Protein AF-A0A7C3JWQ7-F1 (afdb_monomer)

Solvent-accessible surface area (backbone atoms only — not comparable to full-atom values): 13490 Å² total; per-residue (Å²): 111,69,68,60,50,53,53,48,55,31,48,49,37,28,48,54,22,42,54,27,25,57,74,47,74,53,80,50,48,63,59,21,51,71,42,21,60,59,52,48,48,42,64,74,75,66,58,49,73,45,51,92,46,62,78,50,85,56,37,41,45,56,32,57,12,43,8,56,28,26,46,38,54,52,38,50,40,33,78,65,52,23,79,69,39,42,74,68,31,47,73,30,29,62,39,90,93,39,61,31,47,67,32,42,49,37,90,63,28,77,77,42,73,54,61,26,47,66,57,8,51,22,52,31,50,39,48,52,51,44,53,50,47,55,53,47,23,72,71,66,39,47,97,97,41,73,76,47,74,58,54,63,47,72,49,75,39,74,64,20,68,70,27,67,60,24,53,53,36,50,52,50,50,56,48,60,65,51,75,44,42,8,33,18,24,33,29,22,30,35,30,38,83,86,68,51,73,50,74,31,71,47,73,49,97,66,50,45,66,53,65,66,64,48,49,54,47,29,49,56,24,45,50,51,52,36,69,79,49,75,69,70,65,41,85,74,47,78,46,77,39,68,70,40,74,48,75,70,71,77,79,125

Mean predicted aligned error: 11.1 Å

Foldseek 3Di:
DVVVVLVVQLVLLLVLLVVLCVLVVHADSVVSNVCSNVLSCCLVPPWAADLVCLVPPQGAAEFAQVQSSLSSQLSSSAVRDNPLRHSVLSNCACHPPGLHNSGHDPPSGRNHRHTHDQAQVSLLVLLVVVVVLVVVQLVPADVVRSVRDYHYYYDHDPRNVPDVNNVVSVVVSVVVVPVFKFFQKKKWWKADPVRDIDIFMDGHPDGHPDPVVSVVRNVVSVVVVCVVPPDDMDTPDMDTDPIDTPCPDPPD

pLDDT: mean 90.05, std 12.53, range [27.23, 98.88]

Radius of gyration: 24.78 Å; Cα contacts (8 Å, |Δi|>4): 420; chains: 1; bounding box: 63×49×63 Å

Structure (mmCIF, N/CA/C/O backbone):
data_AF-A0A7C3JWQ7-F1
#
_entry.id   AF-A0A7C3JWQ7-F1
#
loop_
_atom_site.group_PDB
_atom_site.id
_atom_site.type_symbol
_atom_site.label_atom_id
_atom_site.label_alt_id
_atom_site.label_comp_id
_atom_site.label_asym_id
_atom_site.label_entity_id
_atom_site.label_seq_id
_atom_site.pdbx_PDB_ins_code
_atom_site.Cartn_x
_atom_site.Cartn_y
_atom_site.Cartn_z
_atom_site.occupancy
_atom_site.B_iso_or_equiv
_atom_site.auth_seq_id
_atom_site.auth_comp_id
_atom_site.auth_asym_id
_atom_site.auth_atom_id
_atom_site.pdbx_PDB_model_num
ATOM 1 N N . MET A 1 1 ? -23.787 17.462 -2.916 1.00 63.00 1 MET A N 1
ATOM 2 C CA . MET A 1 1 ? -24.172 16.134 -2.381 1.00 63.00 1 MET A CA 1
ATOM 3 C C . MET A 1 1 ? -23.035 15.113 -2.457 1.00 63.00 1 MET A C 1
ATOM 5 O O . MET A 1 1 ? -22.694 14.573 -1.416 1.00 63.00 1 MET A O 1
ATOM 9 N N . ARG A 1 2 ? -22.409 14.861 -3.624 1.00 79.50 2 ARG A N 1
ATOM 10 C CA . ARG A 1 2 ? -21.316 13.869 -3.742 1.00 79.50 2 ARG A CA 1
ATOM 11 C C . ARG A 1 2 ? -20.060 14.255 -2.947 1.00 79.50 2 ARG A C 1
ATOM 13 O O . ARG A 1 2 ? -19.641 13.485 -2.098 1.00 79.50 2 ARG A O 1
ATOM 20 N N . GLU A 1 3 ? -19.565 15.481 -3.112 1.00 85.88 3 GLU A N 1
ATOM 21 C CA . GLU A 1 3 ? -18.401 15.996 -2.362 1.00 85.88 3 GLU A CA 1
ATOM 22 C C . GLU A 1 3 ? -18.620 16.007 -0.839 1.00 85.88 3 GLU A C 1
ATOM 24 O O . GLU A 1 3 ? -17.721 15.685 -0.071 1.00 85.88 3 GLU A O 1
ATOM 29 N N . GLN A 1 4 ? -19.840 16.316 -0.386 1.00 92.69 4 GLN A N 1
ATOM 30 C CA . GLN A 1 4 ? -20.185 16.299 1.042 1.00 92.69 4 GLN A CA 1
ATOM 31 C C . GLN A 1 4 ? -20.114 14.886 1.634 1.00 92.69 4 GLN A C 1
ATOM 33 O O . GLN A 1 4 ? -19.647 14.723 2.759 1.00 92.69 4 GLN A O 1
ATOM 38 N N . LEU A 1 5 ? -20.548 13.868 0.884 1.00 96.00 5 LEU A N 1
ATOM 39 C CA . LEU A 1 5 ? -20.446 12.475 1.316 1.00 96.00 5 LEU A CA 1
ATOM 40 C C . LEU A 1 5 ? -18.989 11.994 1.320 1.00 96.00 5 LEU A C 1
ATOM 42 O O . LEU A 1 5 ? -18.571 11.357 2.279 1.00 96.00 5 LEU A O 1
ATOM 46 N N . GLU A 1 6 ? -18.205 12.327 0.292 1.00 96.44 6 GLU A N 1
ATOM 47 C CA . GLU A 1 6 ? -16.774 11.987 0.243 1.00 96.44 6 GLU A CA 1
ATOM 48 C C . GLU A 1 6 ? -16.023 12.604 1.429 1.00 96.44 6 GLU A C 1
ATOM 50 O O . GLU A 1 6 ? -15.287 11.913 2.135 1.00 96.44 6 GLU A O 1
ATOM 55 N N . GLN A 1 7 ? -16.284 13.881 1.722 1.00 98.00 7 GLN A N 1
ATOM 56 C CA . GLN A 1 7 ? -15.689 14.561 2.866 1.00 98.00 7 GLN A CA 1
ATOM 57 C C . GLN A 1 7 ? -16.127 13.948 4.201 1.00 98.00 7 GLN A C 1
ATOM 59 O O . GLN A 1 7 ? -15.311 13.853 5.121 1.00 98.00 7 GLN A O 1
ATOM 64 N N . LEU A 1 8 ? -17.386 13.509 4.311 1.00 98.25 8 LEU A N 1
ATOM 65 C CA . LEU A 1 8 ? -17.875 12.788 5.482 1.00 98.25 8 LEU A CA 1
ATOM 66 C C . LEU A 1 8 ? -17.135 11.459 5.655 1.00 98.25 8 LEU A C 1
ATOM 68 O O . LEU A 1 8 ? -16.631 11.212 6.743 1.00 98.25 8 LEU A O 1
ATOM 72 N N . CYS A 1 9 ? -16.984 10.654 4.598 1.00 98.38 9 CYS A N 1
ATOM 73 C CA . CYS A 1 9 ? -16.221 9.403 4.648 1.00 98.38 9 CYS A CA 1
ATOM 74 C C . CYS A 1 9 ? -14.764 9.635 5.074 1.00 98.38 9 CYS A C 1
ATOM 76 O O . CYS A 1 9 ? -14.262 8.943 5.959 1.00 98.38 9 CYS A O 1
ATOM 78 N N . ILE A 1 10 ? -14.098 10.637 4.492 1.00 98.69 10 ILE A N 1
ATOM 79 C CA . ILE A 1 10 ? -12.730 11.020 4.869 1.00 98.69 10 ILE A CA 1
ATOM 80 C C . ILE A 1 10 ? -12.676 11.403 6.350 1.00 98.69 10 ILE A C 1
ATOM 82 O O . ILE A 1 10 ? -11.804 10.939 7.081 1.00 98.69 10 ILE A O 1
ATOM 86 N N . ASN A 1 11 ? -13.622 12.215 6.821 1.00 98.69 11 ASN A N 1
ATOM 87 C CA . ASN A 1 11 ? -13.674 12.615 8.223 1.00 98.69 11 ASN A CA 1
ATOM 88 C C . ASN A 1 11 ? -14.026 11.448 9.154 1.00 98.69 11 ASN A C 1
ATOM 90 O O . ASN A 1 11 ? -13.523 11.418 10.271 1.00 98.69 11 ASN A O 1
ATOM 94 N N . SER A 1 12 ? -14.797 10.455 8.709 1.00 98.62 12 SER A N 1
ATOM 95 C CA . SER A 1 12 ? -15.028 9.225 9.473 1.00 98.62 12 SER A CA 1
ATOM 96 C C . SER A 1 12 ? -13.732 8.444 9.687 1.00 98.62 12 SER A C 1
ATOM 98 O O . SER A 1 12 ? -13.486 8.001 10.804 1.00 98.62 12 SER A O 1
ATOM 100 N N . ILE A 1 13 ? -12.866 8.335 8.672 1.00 98.75 13 ILE A N 1
ATOM 101 C CA . ILE A 1 13 ? -11.539 7.704 8.812 1.00 98.75 13 ILE A CA 1
ATOM 102 C C . ILE A 1 13 ? -10.694 8.461 9.849 1.00 98.75 13 ILE A C 1
ATOM 104 O O . ILE A 1 13 ? -10.079 7.850 10.727 1.00 98.75 13 ILE A O 1
ATOM 108 N N . ARG A 1 14 ? -10.695 9.800 9.776 1.00 98.81 14 ARG A N 1
ATOM 109 C CA . ARG A 1 14 ? -9.976 10.659 10.730 1.00 98.81 14 ARG A CA 1
ATOM 110 C C . ARG A 1 14 ? -10.476 10.450 12.155 1.00 98.81 14 ARG A C 1
ATOM 112 O O . ARG A 1 14 ? -9.672 10.173 13.038 1.00 98.81 14 ARG A O 1
ATOM 119 N N . MET A 1 15 ? -11.786 10.560 12.368 1.00 98.69 15 MET A N 1
ATOM 120 C CA . MET A 1 15 ? -12.366 10.528 13.710 1.00 98.69 15 MET A CA 1
ATOM 121 C C . MET A 1 15 ? -12.323 9.135 14.334 1.00 98.69 15 MET A C 1
ATOM 123 O O . MET A 1 15 ? -11.988 9.034 15.506 1.00 98.69 15 MET A O 1
ATOM 127 N N . LEU A 1 16 ? -12.512 8.057 13.561 1.00 98.56 16 LEU A N 1
ATOM 128 C CA . LEU A 1 16 ? -12.265 6.698 14.064 1.00 98.56 16 LEU A CA 1
ATOM 129 C C . LEU A 1 16 ? -10.825 6.539 14.560 1.00 98.56 16 LEU A C 1
ATOM 131 O O . LEU A 1 16 ? -10.598 5.959 15.620 1.00 98.56 16 LEU A O 1
ATOM 135 N N . SER A 1 17 ? -9.860 7.081 13.813 1.00 98.75 17 SER A N 1
ATOM 136 C CA . SER A 1 17 ? -8.448 7.016 14.188 1.00 98.75 17 SER A CA 1
ATOM 137 C C . SER A 1 17 ? -8.145 7.825 15.451 1.00 98.75 17 SER A C 1
ATOM 139 O O . SER A 1 17 ? -7.467 7.317 16.340 1.00 98.75 17 SER A O 1
ATOM 141 N N . VAL A 1 18 ? -8.657 9.056 15.546 1.00 98.81 18 VAL A N 1
ATOM 142 C CA . VAL A 1 18 ? -8.474 9.933 16.715 1.00 98.81 18 VAL A CA 1
ATOM 143 C C . VAL A 1 18 ? -9.109 9.319 17.961 1.00 98.81 18 VAL A C 1
ATOM 145 O O . VAL A 1 18 ? -8.427 9.164 18.972 1.00 98.81 18 VAL A O 1
ATOM 148 N N . ASP A 1 19 ? -10.372 8.902 17.879 1.00 98.81 19 ASP A N 1
ATOM 149 C CA . ASP A 1 19 ? -11.122 8.395 19.029 1.00 98.81 19 ASP A CA 1
ATOM 150 C C . ASP A 1 19 ? -10.542 7.076 19.558 1.00 98.81 19 ASP A C 1
ATOM 152 O O . ASP A 1 19 ? -10.488 6.861 20.769 1.00 98.81 19 ASP A O 1
ATOM 156 N N . ALA A 1 20 ? -10.075 6.186 18.673 1.00 98.81 20 ALA A N 1
ATOM 157 C CA . ALA A 1 20 ? -9.451 4.929 19.083 1.00 98.81 20 ALA A CA 1
ATOM 158 C C . ALA A 1 20 ? -8.090 5.149 19.757 1.00 98.81 20 ALA A C 1
ATOM 160 O O . ALA A 1 20 ? -7.819 4.542 20.794 1.00 98.81 20 ALA A O 1
ATOM 161 N N . VAL A 1 21 ? -7.253 6.033 19.195 1.00 98.75 21 VAL A N 1
ATOM 162 C CA . VAL A 1 21 ? -5.969 6.424 19.802 1.00 98.75 21 VAL A CA 1
ATOM 163 C C . VAL A 1 21 ? -6.198 7.041 21.176 1.00 98.75 21 VAL A C 1
ATOM 165 O O . VAL A 1 21 ? -5.509 6.676 22.130 1.00 98.75 21 VAL A O 1
ATOM 168 N N . GLU A 1 22 ? -7.176 7.939 21.289 1.00 98.75 22 GLU A N 1
ATOM 169 C CA . GLU A 1 22 ? -7.442 8.634 22.543 1.00 98.75 22 GLU A CA 1
ATOM 170 C C . GLU A 1 22 ? -8.028 7.690 23.601 1.00 98.75 22 GLU A C 1
ATOM 172 O O . GLU A 1 22 ? -7.573 7.639 24.744 1.00 98.75 22 GLU A O 1
ATOM 177 N N . LYS A 1 23 ? -8.960 6.813 23.213 1.00 98.69 23 LYS A N 1
ATOM 178 C CA . LYS A 1 23 ? -9.466 5.775 24.118 1.00 98.69 23 LYS A CA 1
ATOM 179 C C . LYS A 1 23 ? -8.350 4.857 24.629 1.00 98.69 23 LYS A C 1
ATOM 181 O O . LYS A 1 23 ? -8.351 4.494 25.806 1.00 98.69 23 LYS A O 1
ATOM 186 N N . ALA A 1 24 ? -7.410 4.483 23.763 1.00 98.56 24 ALA A N 1
ATOM 187 C CA . ALA A 1 24 ? -6.258 3.666 24.132 1.00 98.56 24 ALA A CA 1
ATOM 188 C C . ALA A 1 24 ? -5.200 4.438 24.941 1.00 98.56 24 ALA A C 1
ATOM 190 O O . ALA A 1 24 ? -4.296 3.811 25.497 1.00 98.56 24 ALA A O 1
ATOM 191 N N . LYS A 1 25 ? -5.277 5.780 24.982 1.00 98.44 25 LYS A N 1
ATOM 192 C CA . LYS A 1 25 ? -4.233 6.686 25.496 1.00 98.44 25 LYS A CA 1
ATOM 193 C C . LYS A 1 25 ? -2.857 6.387 24.890 1.00 98.44 25 LYS A C 1
ATOM 195 O O . LYS A 1 25 ? -1.824 6.494 25.551 1.00 98.44 25 LYS A O 1
ATOM 200 N N . SER A 1 26 ? -2.848 5.913 23.644 1.00 98.50 26 SER A N 1
ATOM 201 C CA . SER A 1 26 ? -1.662 5.392 22.969 1.00 98.50 26 SER A CA 1
ATOM 202 C C . SER A 1 26 ? -1.902 5.296 21.467 1.00 98.50 26 SER A C 1
ATOM 204 O O . SER A 1 26 ? -2.914 4.753 21.030 1.00 98.50 26 SER A O 1
ATOM 206 N N . GLY A 1 27 ? -0.944 5.755 20.662 1.00 97.94 27 GLY A N 1
ATOM 207 C CA . GLY A 1 27 ? -0.965 5.608 19.207 1.00 97.94 27 GLY A CA 1
ATOM 208 C C . GLY A 1 27 ? -0.590 6.884 18.463 1.00 97.94 27 GLY A C 1
ATOM 209 O O . GLY A 1 27 ? -0.126 7.851 19.061 1.00 97.94 27 GLY A O 1
ATOM 210 N N . HIS A 1 28 ? -0.773 6.865 17.142 1.00 98.25 28 HIS A N 1
ATOM 211 C CA . HIS A 1 28 ? -0.306 7.921 16.242 1.00 98.25 28 HIS A CA 1
ATOM 212 C C . HIS A 1 28 ? -1.481 8.465 15.418 1.00 98.25 28 HIS A C 1
ATOM 214 O O . HIS A 1 28 ? -1.849 7.851 14.417 1.00 98.25 28 HIS A O 1
ATOM 220 N N . PRO A 1 29 ? -2.091 9.598 15.806 1.00 97.38 29 PRO A N 1
ATOM 221 C CA . PRO A 1 29 ? -3.265 10.128 15.113 1.00 97.38 29 PRO A CA 1
ATOM 222 C C . PRO A 1 29 ? -2.898 10.968 13.878 1.00 97.38 29 PRO A C 1
ATOM 224 O O . PRO A 1 29 ? -3.668 11.024 12.922 1.00 97.38 29 PRO A O 1
ATOM 227 N N . GLY A 1 30 ? -1.708 11.582 13.859 1.00 98.06 30 GLY A N 1
ATOM 228 C CA . GLY A 1 30 ? -1.310 12.542 12.822 1.00 98.06 30 GLY A CA 1
ATOM 229 C C . GLY A 1 30 ? -1.264 11.950 11.411 1.00 98.06 30 GLY A C 1
ATOM 230 O O . GLY A 1 30 ? -1.902 12.478 10.500 1.00 98.06 30 GLY A O 1
ATOM 231 N N . ALA A 1 31 ? -0.562 10.825 11.232 1.00 96.94 31 ALA A N 1
ATOM 232 C CA . ALA A 1 31 ? -0.454 10.172 9.927 1.00 96.94 31 ALA A CA 1
ATOM 233 C C . ALA A 1 31 ? -1.823 9.695 9.389 1.00 96.94 31 ALA A C 1
ATOM 235 O O . ALA A 1 31 ? -2.156 10.065 8.262 1.00 96.94 31 ALA A O 1
ATOM 236 N N . PRO A 1 32 ? -2.681 8.993 10.164 1.00 98.44 32 PRO A N 1
ATOM 237 C CA . PRO A 1 32 ? -4.048 8.695 9.737 1.00 98.44 32 PRO A CA 1
ATOM 238 C C . PRO A 1 32 ? -4.864 9.931 9.343 1.00 98.44 32 PRO A C 1
ATOM 240 O O . PRO A 1 32 ? -5.566 9.904 8.333 1.00 98.44 32 PRO A O 1
ATOM 243 N N . MET A 1 33 ? -4.749 11.039 10.086 1.00 98.31 33 MET A N 1
ATOM 244 C CA . MET A 1 33 ? -5.483 12.268 9.774 1.00 98.31 33 MET A CA 1
ATOM 245 C C . MET A 1 33 ? -5.080 12.881 8.427 1.00 98.31 33 MET A C 1
ATOM 247 O O . MET A 1 33 ? -5.950 13.308 7.654 1.00 98.31 33 MET A O 1
ATOM 251 N N . GLY A 1 34 ? -3.771 12.926 8.158 1.00 97.56 34 GLY A N 1
ATOM 252 C CA . GLY A 1 34 ? -3.204 13.471 6.925 1.00 97.56 34 GLY A CA 1
ATOM 253 C C . GLY A 1 34 ? -3.432 12.573 5.710 1.00 97.56 34 GLY A C 1
ATOM 254 O O . GLY A 1 34 ? -3.746 13.070 4.632 1.00 97.56 34 GLY A O 1
ATOM 255 N N . LEU A 1 35 ? -3.343 11.253 5.890 1.00 97.81 35 LEU A N 1
ATOM 256 C CA . LEU A 1 35 ? -3.432 10.269 4.808 1.00 97.81 35 LEU A CA 1
ATOM 257 C C . LEU A 1 35 ? -4.862 9.808 4.498 1.00 97.81 35 LEU A C 1
ATOM 259 O O . LEU A 1 35 ? -5.073 9.181 3.461 1.00 97.81 35 LEU A O 1
ATOM 263 N N . ALA A 1 36 ? -5.854 10.135 5.335 1.00 98.50 36 ALA A N 1
ATOM 264 C CA . ALA A 1 36 ? -7.252 9.752 5.120 1.00 98.50 36 ALA A CA 1
ATOM 265 C C . ALA A 1 36 ? -7.791 10.066 3.703 1.00 98.50 36 ALA A C 1
ATOM 267 O O . ALA A 1 36 ? -8.436 9.187 3.133 1.00 98.50 36 ALA A O 1
ATOM 268 N N . PRO A 1 37 ? -7.520 11.237 3.080 1.00 97.94 37 PRO A N 1
ATOM 269 C CA . PRO A 1 37 ? -7.946 11.495 1.702 1.00 97.94 37 PRO A CA 1
ATOM 270 C C . PRO A 1 37 ? -7.308 10.538 0.687 1.00 97.94 37 PRO A C 1
ATOM 272 O O . PRO A 1 37 ? -8.005 10.002 -0.173 1.00 97.94 37 PRO A O 1
ATOM 275 N N . ALA A 1 38 ? -6.001 10.284 0.803 1.00 95.88 38 ALA A N 1
ATOM 276 C CA . ALA A 1 38 ? -5.280 9.391 -0.102 1.00 95.88 38 ALA A CA 1
ATOM 277 C C . ALA A 1 38 ? -5.760 7.940 0.044 1.00 95.88 38 ALA A C 1
ATOM 279 O O . ALA A 1 38 ? -6.044 7.281 -0.955 1.00 95.88 38 ALA A O 1
ATOM 280 N N . ALA A 1 39 ? -5.929 7.466 1.282 1.00 97.19 39 ALA A N 1
ATOM 281 C CA . ALA A 1 39 ? -6.467 6.138 1.561 1.00 97.19 39 ALA A CA 1
ATOM 282 C C . ALA A 1 39 ? -7.908 5.984 1.051 1.00 97.19 39 ALA A C 1
ATOM 284 O O . ALA A 1 39 ? -8.225 4.978 0.418 1.00 97.19 39 ALA A O 1
ATOM 285 N N . TYR A 1 40 ? -8.763 6.994 1.259 1.00 98.12 40 TYR A N 1
ATOM 286 C CA . TYR A 1 40 ? -10.130 7.006 0.737 1.00 98.12 40 TYR A CA 1
ATOM 287 C C . TYR A 1 40 ? -10.145 6.846 -0.785 1.00 98.12 40 TYR A C 1
ATOM 289 O O . TYR A 1 40 ? -10.842 5.977 -1.310 1.00 98.12 40 TYR A O 1
ATOM 297 N N . VAL A 1 41 ? -9.359 7.655 -1.499 1.00 97.38 41 VAL A N 1
ATOM 298 C CA . VAL A 1 41 ? -9.278 7.591 -2.961 1.00 97.38 41 VAL A CA 1
ATOM 299 C C . VAL A 1 41 ? -8.764 6.225 -3.412 1.00 97.38 41 VAL A C 1
ATOM 301 O O . VAL A 1 41 ? -9.404 5.588 -4.247 1.00 97.38 41 VAL A O 1
ATOM 304 N N . LEU A 1 42 ? -7.668 5.739 -2.821 1.00 95.56 42 LEU A N 1
ATOM 305 C CA . LEU A 1 42 ? -7.078 4.448 -3.166 1.00 95.56 42 LEU A CA 1
ATOM 306 C C . LEU A 1 42 ? -8.095 3.303 -3.030 1.00 95.56 42 LEU A C 1
ATOM 308 O O . LEU A 1 42 ? -8.367 2.610 -4.007 1.00 95.56 42 LEU A O 1
ATOM 312 N N . TRP A 1 43 ? -8.725 3.146 -1.865 1.00 97.75 43 TRP A N 1
ATOM 313 C CA . TRP A 1 43 ? -9.654 2.035 -1.606 1.00 97.75 43 TRP A CA 1
ATOM 314 C C . TRP A 1 43 ? -10.988 2.128 -2.329 1.00 97.75 43 TRP A C 1
ATOM 316 O O . TRP A 1 43 ? -11.643 1.110 -2.525 1.00 97.75 43 TRP A O 1
ATOM 326 N N . THR A 1 44 ? -11.461 3.331 -2.644 1.00 95.38 44 THR A N 1
ATOM 327 C CA . THR A 1 44 ? -12.813 3.491 -3.199 1.00 95.38 44 THR A CA 1
ATOM 328 C C . THR A 1 44 ? -12.825 3.711 -4.705 1.00 95.38 44 THR A C 1
ATOM 330 O O . THR A 1 44 ? -13.910 3.781 -5.289 1.00 95.38 44 THR A O 1
ATOM 333 N N . ARG A 1 45 ? -11.656 3.873 -5.339 1.00 93.38 45 ARG A N 1
ATOM 334 C CA . ARG A 1 45 ? -11.546 4.149 -6.780 1.00 93.38 45 ARG A CA 1
ATOM 335 C C . ARG A 1 45 ? -10.575 3.232 -7.518 1.00 93.38 45 ARG A C 1
ATOM 337 O O . ARG A 1 45 ? -10.793 3.019 -8.704 1.00 93.38 45 ARG A O 1
ATOM 344 N N . PHE A 1 46 ? -9.540 2.714 -6.855 1.00 93.69 46 PHE A N 1
ATOM 345 C CA . PHE A 1 46 ? -8.457 1.993 -7.534 1.00 93.69 46 PHE A CA 1
ATOM 346 C C . PHE A 1 46 ? -8.300 0.553 -7.059 1.00 93.69 46 PHE A C 1
ATOM 348 O O . PHE A 1 46 ? -8.191 -0.341 -7.888 1.00 93.69 46 PHE A O 1
ATOM 355 N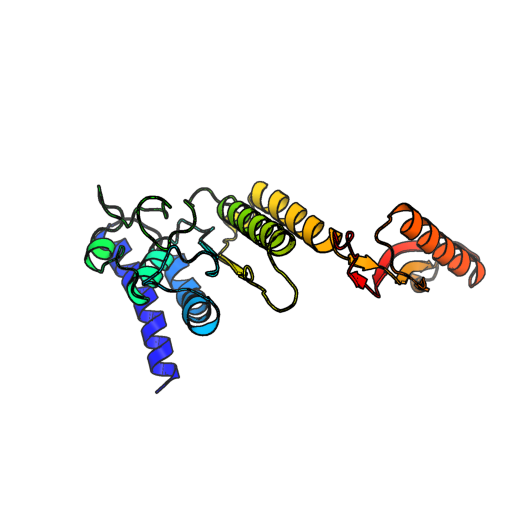 N . LEU A 1 47 ? -8.311 0.329 -5.744 1.00 94.12 47 LEU A N 1
ATOM 356 C CA . LEU A 1 47 ? -7.984 -0.970 -5.173 1.00 94.12 47 LEU A CA 1
ATOM 357 C C . LEU A 1 47 ? -9.007 -2.034 -5.603 1.00 94.12 47 LEU A C 1
ATOM 359 O O . LEU A 1 47 ? -10.208 -1.906 -5.348 1.00 94.12 47 LEU A O 1
ATOM 363 N N . LYS A 1 48 ? -8.517 -3.114 -6.208 1.00 96.81 48 LYS A N 1
ATOM 364 C CA . LYS A 1 48 ? -9.275 -4.308 -6.584 1.00 96.81 48 LYS A CA 1
ATOM 365 C C . LYS A 1 48 ? -9.262 -5.308 -5.427 1.00 96.81 48 LYS A C 1
AT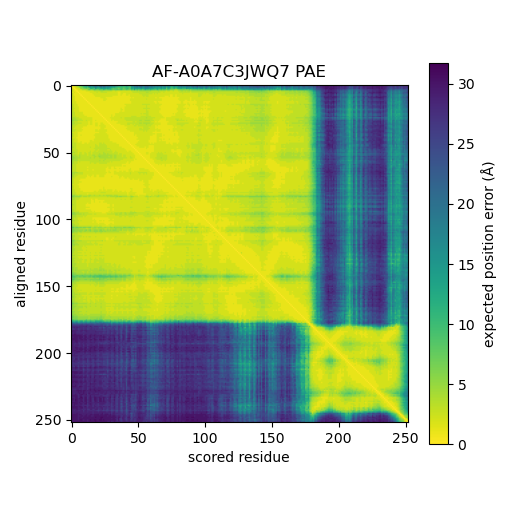OM 367 O O . LYS A 1 48 ? -8.336 -6.094 -5.278 1.00 96.81 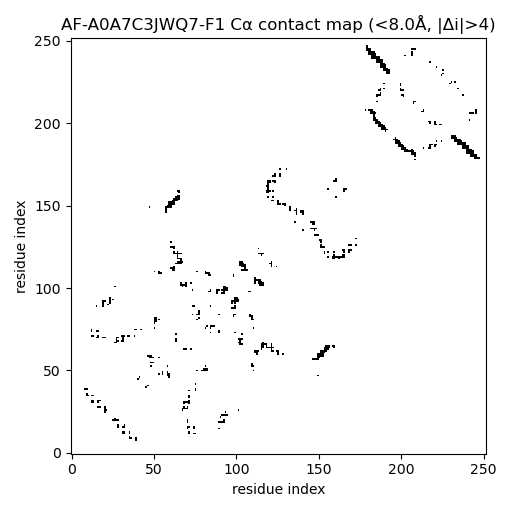48 LYS A O 1
ATOM 372 N N . TYR A 1 49 ? -10.292 -5.308 -4.589 1.00 98.06 49 TYR A N 1
ATOM 373 C CA . TYR A 1 49 ? -10.381 -6.199 -3.425 1.00 98.06 49 TYR A CA 1
ATOM 374 C C . TYR A 1 49 ? -11.819 -6.650 -3.179 1.00 98.06 49 TYR A C 1
ATOM 376 O O . TYR A 1 49 ? -12.776 -6.058 -3.674 1.00 98.06 49 TYR A O 1
ATOM 384 N N . ASN A 1 50 ? -11.965 -7.715 -2.392 1.00 98.06 50 ASN A N 1
ATOM 385 C CA . ASN A 1 50 ? -13.256 -8.178 -1.909 1.00 98.06 50 ASN A CA 1
ATOM 386 C C . ASN A 1 50 ? -13.166 -8.454 -0.398 1.00 98.06 50 ASN A C 1
ATOM 388 O O . ASN A 1 50 ? -12.590 -9.471 -0.009 1.00 98.06 50 ASN A O 1
ATOM 392 N N . PRO A 1 51 ? -13.760 -7.603 0.456 1.00 97.44 51 PRO A N 1
ATOM 393 C CA . PRO A 1 51 ? -13.784 -7.786 1.911 1.00 97.44 51 PRO A CA 1
ATOM 394 C C . PRO A 1 51 ? -14.407 -9.109 2.364 1.00 97.44 51 PRO A C 1
ATOM 396 O O . PRO A 1 51 ? -14.045 -9.629 3.414 1.00 97.44 51 PRO A O 1
ATOM 399 N N . LYS A 1 52 ? -15.323 -9.675 1.563 1.00 97.75 52 LYS A N 1
ATOM 400 C CA . LYS A 1 52 ? -15.963 -10.976 1.822 1.00 97.75 52 LYS A CA 1
ATOM 401 C C . LYS A 1 52 ? -15.158 -12.165 1.302 1.00 97.75 52 LYS A C 1
ATOM 403 O O . LYS A 1 52 ? -15.482 -13.305 1.612 1.00 97.75 52 LYS A O 1
ATOM 408 N N . SER A 1 53 ? -14.105 -11.911 0.528 1.00 97.56 53 SER A N 1
ATOM 409 C CA . SER A 1 53 ? -13.149 -12.920 0.072 1.00 97.56 53 SER A CA 1
ATOM 410 C C . SER A 1 53 ? -11.721 -12.375 0.189 1.00 97.56 53 SER A C 1
ATOM 412 O O . SER A 1 53 ? -11.027 -12.220 -0.821 1.00 97.56 53 SER A O 1
ATOM 414 N N . PRO A 1 54 ? -11.251 -12.077 1.412 1.00 96.00 54 PRO A N 1
ATOM 415 C CA . PRO A 1 54 ? -9.968 -11.413 1.626 1.00 96.00 54 PRO A CA 1
ATOM 416 C C . PRO A 1 54 ? -8.764 -12.293 1.258 1.00 96.00 54 PRO A C 1
ATOM 418 O O . PRO A 1 54 ? -7.656 -11.791 1.121 1.00 96.00 54 PRO A O 1
ATOM 421 N N . SER A 1 55 ? -8.969 -13.599 1.071 1.00 95.94 55 SER A N 1
ATOM 422 C CA . SER A 1 55 ? -7.974 -14.542 0.554 1.00 95.94 55 SER A CA 1
ATOM 423 C C . SER A 1 55 ? -7.982 -14.669 -0.974 1.00 95.94 55 SER A C 1
ATOM 425 O O . SER A 1 55 ? -7.211 -15.467 -1.505 1.00 95.94 55 SER A O 1
ATOM 427 N N . TRP A 1 56 ? -8.817 -13.902 -1.693 1.00 98.06 56 TRP A N 1
ATOM 428 C CA . TRP A 1 56 ? -8.870 -13.930 -3.158 1.00 98.06 56 TRP A CA 1
ATOM 429 C C . TRP A 1 56 ? -7.468 -13.747 -3.739 1.00 98.06 56 TRP A C 1
ATOM 431 O O . TRP A 1 56 ? -6.795 -12.752 -3.466 1.00 98.06 56 TRP A O 1
ATOM 441 N N . PHE A 1 57 ? -7.031 -14.736 -4.515 1.00 97.94 57 PHE A N 1
ATOM 442 C CA . PHE A 1 57 ? -5.663 -14.841 -5.003 1.00 97.94 57 PHE A CA 1
ATOM 443 C C . PHE A 1 57 ? -5.207 -13.611 -5.799 1.00 97.94 57 PHE A C 1
ATOM 445 O O . PHE A 1 57 ? -4.123 -13.089 -5.547 1.00 97.94 57 PHE A O 1
ATOM 452 N N . ASP A 1 58 ? -6.057 -13.112 -6.695 1.00 97.44 58 ASP A N 1
ATOM 453 C CA . ASP A 1 58 ? -5.731 -12.025 -7.621 1.00 97.44 58 ASP A CA 1
ATOM 454 C C . ASP A 1 58 ? -6.246 -10.650 -7.152 1.00 97.44 58 ASP A C 1
ATOM 456 O O . ASP A 1 58 ? -6.442 -9.750 -7.957 1.00 97.44 58 ASP A O 1
ATOM 460 N N . ARG A 1 59 ? -6.507 -10.460 -5.849 1.00 98.38 59 ARG A N 1
ATOM 461 C CA . ARG A 1 59 ? -6.785 -9.119 -5.295 1.00 98.38 59 ARG A CA 1
ATOM 462 C C . ARG A 1 59 ? -5.546 -8.219 -5.395 1.00 98.38 59 ARG A C 1
ATOM 464 O O . ARG A 1 59 ? -4.424 -8.709 -5.328 1.00 98.38 59 ARG A O 1
ATOM 471 N N . ASP A 1 60 ? -5.710 -6.910 -5.430 1.00 98.62 60 ASP A N 1
ATOM 472 C CA . ASP A 1 60 ? -4.581 -6.009 -5.213 1.00 98.62 60 ASP A CA 1
ATOM 473 C C . ASP A 1 60 ? -4.040 -6.168 -3.791 1.00 98.62 60 ASP A C 1
ATOM 475 O O . ASP A 1 60 ? -4.787 -6.393 -2.833 1.00 98.62 60 ASP A O 1
ATOM 479 N N . ARG A 1 61 ? -2.722 -6.052 -3.649 1.00 98.19 61 ARG A N 1
ATOM 480 C CA . ARG A 1 61 ? -2.051 -6.064 -2.350 1.00 98.19 61 ARG A CA 1
ATOM 481 C C . ARG A 1 61 ? -1.887 -4.633 -1.867 1.00 98.19 61 ARG A C 1
ATOM 483 O O . ARG A 1 61 ? -1.461 -3.765 -2.623 1.00 98.19 61 ARG A O 1
ATOM 490 N N . PHE A 1 62 ? -2.190 -4.391 -0.598 1.00 98.69 62 PHE A N 1
ATOM 491 C CA . PHE A 1 62 ? -1.928 -3.111 0.044 1.00 98.69 62 PHE A CA 1
ATOM 492 C C . PHE A 1 62 ? -0.989 -3.292 1.238 1.00 98.69 62 PHE A C 1
ATOM 494 O O . PHE A 1 62 ? -1.270 -4.081 2.141 1.00 98.69 62 PHE A O 1
ATOM 501 N N . VAL A 1 63 ? 0.091 -2.511 1.276 1.00 98.75 63 VAL A N 1
ATOM 502 C CA . VAL A 1 63 ? 1.051 -2.492 2.383 1.00 98.75 63 VAL A CA 1
ATOM 503 C C . VAL A 1 63 ? 1.110 -1.110 3.032 1.00 98.75 63 VAL A C 1
ATOM 505 O O . VAL A 1 63 ? 1.480 -0.114 2.412 1.00 98.75 63 VAL A O 1
ATOM 508 N N . LEU A 1 64 ? 0.801 -1.037 4.327 1.00 98.75 64 LEU A N 1
ATOM 509 C CA . LEU A 1 64 ? 1.061 0.159 5.127 1.00 98.75 64 LEU A CA 1
ATOM 510 C C . LEU A 1 64 ? 2.502 0.113 5.651 1.00 98.75 64 LEU A C 1
ATOM 512 O O . LEU A 1 64 ? 2.718 -0.349 6.765 1.00 98.75 64 LEU A O 1
ATOM 516 N N . SER A 1 65 ? 3.492 0.567 4.875 1.00 98.38 65 SER A N 1
ATOM 517 C CA . SER A 1 65 ? 4.896 0.550 5.333 1.00 98.38 65 SER A CA 1
ATOM 518 C C . SER A 1 65 ? 5.102 1.423 6.566 1.00 98.38 65 SER A C 1
ATOM 520 O O . SER A 1 65 ? 5.745 1.001 7.527 1.00 98.38 65 SER A O 1
ATOM 522 N N . ALA A 1 66 ? 4.424 2.574 6.590 1.00 97.69 66 ALA A N 1
ATOM 523 C CA . ALA A 1 66 ? 4.297 3.438 7.754 1.00 97.69 66 ALA A CA 1
ATOM 524 C C . ALA A 1 66 ? 3.389 2.802 8.830 1.00 97.69 66 ALA A C 1
ATOM 526 O O . ALA A 1 66 ? 2.341 3.346 9.183 1.00 97.69 66 ALA A O 1
ATOM 527 N N . GLY A 1 67 ? 3.770 1.631 9.353 1.00 98.19 67 GLY A N 1
ATOM 528 C CA . GLY A 1 67 ? 2.926 0.789 10.208 1.00 98.19 67 GLY A CA 1
ATOM 529 C C . GLY A 1 67 ? 2.452 1.478 11.490 1.00 98.19 67 GLY A C 1
ATOM 530 O O . GLY A 1 67 ? 1.443 1.094 12.077 1.00 98.19 67 GLY A O 1
ATOM 531 N N . HIS A 1 68 ? 3.134 2.538 11.929 1.00 98.31 68 HIS A N 1
ATOM 532 C CA . HIS A 1 68 ? 2.713 3.339 13.077 1.00 98.31 68 HIS A CA 1
ATOM 533 C C . HIS A 1 68 ? 1.342 4.010 12.853 1.00 98.31 68 HIS A C 1
ATOM 535 O O . HIS A 1 68 ? 0.622 4.254 13.823 1.00 98.31 68 HIS A O 1
ATOM 541 N N . ALA A 1 69 ? 0.948 4.241 11.593 1.00 98.25 69 ALA A N 1
ATOM 542 C CA . ALA A 1 69 ? -0.359 4.750 11.176 1.00 98.25 69 ALA A CA 1
ATOM 543 C C . ALA A 1 69 ? -1.454 3.661 11.159 1.00 98.25 69 ALA A C 1
ATOM 545 O O . ALA A 1 69 ? -2.410 3.753 10.394 1.00 98.25 69 ALA A O 1
ATOM 546 N N . SER A 1 70 ? -1.327 2.620 11.985 1.00 98.69 70 SER A N 1
ATOM 547 C CA . SER A 1 70 ? -2.179 1.419 12.005 1.00 98.69 70 SER A CA 1
ATOM 548 C C . SER A 1 70 ? -3.683 1.700 12.031 1.00 98.69 70 SER A C 1
ATOM 550 O O . SER A 1 70 ? -4.442 1.038 11.324 1.00 98.69 70 SER A O 1
ATOM 552 N N . MET A 1 71 ? -4.123 2.731 12.758 1.00 98.81 71 MET A N 1
ATOM 553 C CA . MET A 1 71 ? -5.536 3.121 12.789 1.00 98.81 71 MET A CA 1
ATOM 554 C C . MET A 1 71 ? -6.090 3.580 11.433 1.00 98.81 71 MET A C 1
ATOM 556 O O . MET A 1 71 ? -7.289 3.423 11.204 1.00 98.81 71 MET A O 1
ATOM 560 N N . LEU A 1 72 ? -5.252 4.062 10.507 1.00 98.88 72 LEU A N 1
ATOM 561 C CA . LEU A 1 72 ? -5.663 4.301 9.121 1.00 98.88 72 LEU A CA 1
ATOM 562 C C . LEU A 1 72 ? -6.122 2.989 8.479 1.00 98.88 72 LEU A C 1
ATOM 564 O O . LEU A 1 72 ? -7.237 2.911 7.974 1.00 98.88 72 LEU A O 1
ATOM 568 N N . LEU A 1 73 ? -5.286 1.947 8.553 1.00 98.75 73 LEU A N 1
ATOM 569 C CA . LEU A 1 73 ? -5.591 0.635 7.986 1.00 98.75 73 LEU A CA 1
ATOM 570 C C . LEU A 1 73 ? -6.818 0.016 8.660 1.00 98.75 73 LEU A C 1
ATOM 572 O O . LEU A 1 73 ? -7.735 -0.400 7.963 1.00 98.75 73 LEU A O 1
ATOM 576 N N . TYR A 1 74 ? -6.890 0.013 9.993 1.00 98.81 74 TYR A N 1
ATOM 577 C CA . TYR A 1 74 ? -8.042 -0.558 10.702 1.00 98.81 74 TYR A CA 1
ATOM 578 C C . TYR A 1 74 ? -9.346 0.177 10.387 1.00 98.81 74 TYR A C 1
ATOM 580 O O . TYR A 1 74 ? -10.375 -0.468 10.192 1.00 98.81 74 TYR A O 1
ATOM 588 N N . SER A 1 75 ? -9.305 1.508 10.259 1.00 98.81 75 SER A N 1
ATOM 589 C CA . SER A 1 75 ? -10.466 2.291 9.824 1.00 98.81 75 SER A CA 1
ATOM 590 C C . SER A 1 75 ? -10.912 1.885 8.421 1.00 98.81 75 SER A C 1
ATOM 592 O O . SER A 1 75 ? -12.106 1.695 8.199 1.00 98.81 75 SER A O 1
ATOM 594 N N . MET A 1 76 ? -9.974 1.700 7.485 1.00 98.69 76 MET A N 1
ATOM 595 C CA . MET A 1 76 ? -10.297 1.257 6.126 1.00 98.69 76 MET A CA 1
ATOM 596 C C . MET A 1 76 ? -10.870 -0.160 6.103 1.00 98.69 76 MET A C 1
ATOM 598 O O . MET A 1 76 ? -11.887 -0.385 5.451 1.00 98.69 76 MET A O 1
ATOM 602 N N . LEU A 1 77 ? -10.281 -1.103 6.840 1.00 98.62 77 LEU A N 1
ATOM 603 C CA . LEU A 1 77 ? -10.774 -2.482 6.915 1.00 98.62 77 LEU A CA 1
ATOM 604 C C . LEU A 1 77 ? -12.195 -2.544 7.499 1.00 98.62 77 LEU A C 1
ATOM 606 O O . LEU A 1 77 ? -13.066 -3.187 6.914 1.00 98.62 77 LEU A O 1
ATOM 610 N N . TYR A 1 78 ? -12.464 -1.807 8.579 1.00 98.69 78 TYR A N 1
ATOM 611 C CA . TYR A 1 78 ? -13.806 -1.709 9.158 1.00 98.69 78 TYR A CA 1
ATOM 612 C C . TYR A 1 78 ? -14.816 -1.088 8.189 1.00 98.69 78 TYR A C 1
ATOM 614 O O . TYR A 1 78 ? -15.852 -1.685 7.900 1.00 98.69 78 TYR A O 1
ATOM 622 N N . LEU A 1 79 ? -14.514 0.102 7.657 1.00 98.50 79 LEU A N 1
ATOM 623 C CA . LEU A 1 79 ? -15.448 0.855 6.812 1.00 98.50 79 LEU A CA 1
ATOM 624 C C . LEU A 1 79 ? -15.734 0.159 5.479 1.00 98.50 79 LEU A C 1
ATOM 626 O O . LEU A 1 79 ? -16.788 0.385 4.888 1.00 98.50 79 LEU A O 1
ATOM 630 N N . THR A 1 80 ? -14.813 -0.680 5.006 1.00 98.12 80 THR A N 1
ATOM 631 C CA . THR A 1 80 ? -14.996 -1.456 3.775 1.00 98.12 80 THR A CA 1
ATOM 632 C C . THR A 1 80 ? -15.602 -2.836 4.023 1.00 98.12 80 THR A C 1
ATOM 634 O O . THR A 1 80 ? -16.017 -3.487 3.073 1.00 98.12 80 THR A O 1
ATOM 637 N N . GLY A 1 81 ? -15.769 -3.254 5.282 1.00 97.81 81 GLY A N 1
ATOM 638 C CA . GLY A 1 81 ? -16.574 -4.423 5.641 1.00 97.81 81 GLY A CA 1
ATOM 639 C C . GLY A 1 81 ? -15.801 -5.736 5.764 1.00 97.81 81 GLY A C 1
ATOM 640 O O . GLY A 1 81 ? -16.386 -6.797 5.512 1.00 97.81 81 GLY A O 1
ATOM 641 N N . TYR A 1 82 ? -14.519 -5.673 6.142 1.00 98.31 82 TYR A N 1
ATOM 642 C CA . TYR A 1 82 ? -13.758 -6.844 6.584 1.00 98.31 82 TYR A CA 1
ATOM 643 C C . TYR A 1 82 ? -14.289 -7.320 7.940 1.00 98.31 82 TYR A C 1
ATOM 645 O O . TYR A 1 82 ? -14.316 -6.560 8.906 1.00 98.31 82 TYR A O 1
ATOM 653 N N . ASP A 1 83 ? -14.687 -8.590 8.018 1.00 95.38 83 ASP A N 1
ATOM 654 C CA . ASP A 1 83 ? -15.413 -9.124 9.181 1.00 95.38 83 ASP A CA 1
ATOM 655 C C . ASP A 1 83 ? -14.554 -9.196 10.456 1.00 95.38 83 ASP A C 1
ATOM 657 O O . ASP A 1 83 ? -15.070 -9.097 11.570 1.00 95.38 83 ASP A O 1
ATOM 661 N N . ASP A 1 84 ? -13.232 -9.312 10.305 1.00 94.56 84 ASP A N 1
ATOM 662 C CA . ASP A 1 84 ? -12.306 -9.443 11.432 1.00 94.56 84 ASP A CA 1
ATOM 663 C C . ASP A 1 84 ? -12.092 -8.138 12.215 1.00 94.56 84 ASP A C 1
ATOM 665 O O . ASP A 1 84 ? -11.663 -8.192 13.371 1.00 94.56 84 ASP A O 1
ATOM 669 N N . ILE A 1 85 ? -12.392 -6.983 11.608 1.00 97.69 85 ILE A N 1
ATOM 670 C CA . ILE A 1 85 ? -12.205 -5.654 12.201 1.00 97.69 85 ILE A CA 1
ATOM 671 C C . ILE A 1 85 ? -13.574 -5.006 12.415 1.00 97.69 85 ILE A C 1
ATOM 673 O O . ILE A 1 85 ? -14.053 -4.213 11.608 1.00 97.69 85 ILE A O 1
ATOM 677 N N . SER A 1 86 ? -14.212 -5.340 13.535 1.00 97.94 86 SER A N 1
ATOM 678 C CA . SER A 1 86 ? -15.456 -4.699 13.965 1.00 97.94 86 SER A CA 1
ATOM 679 C C . SER A 1 86 ? -15.202 -3.366 14.681 1.00 97.94 86 SER A C 1
ATOM 681 O O . SER A 1 86 ? -14.086 -3.061 15.113 1.00 97.94 86 SER A O 1
ATOM 683 N N . LEU A 1 87 ? -16.266 -2.587 14.903 1.00 98.56 87 LEU A N 1
ATOM 684 C CA . LEU A 1 87 ? -16.189 -1.379 15.730 1.00 98.56 87 LEU A CA 1
ATOM 685 C C . LEU A 1 87 ? -15.701 -1.685 17.157 1.00 98.56 87 LEU A C 1
ATOM 687 O O . LEU A 1 87 ? -15.005 -0.870 17.761 1.00 98.56 87 LEU A O 1
ATOM 691 N N . ASP A 1 88 ? -16.037 -2.855 17.700 1.00 98.44 88 ASP A N 1
ATOM 692 C CA . ASP A 1 88 ? -15.571 -3.255 19.028 1.00 98.44 88 ASP A CA 1
ATOM 693 C C . ASP A 1 88 ? -14.079 -3.593 19.033 1.00 98.44 88 ASP A C 1
ATOM 695 O O . ASP A 1 88 ? -13.397 -3.251 19.995 1.00 98.44 88 ASP A O 1
ATOM 699 N N . GLN A 1 89 ? -13.540 -4.145 17.940 1.00 98.38 89 GLN A N 1
ATOM 700 C CA . GLN A 1 89 ? -12.091 -4.284 17.776 1.00 98.38 89 GLN A CA 1
ATOM 701 C C . GLN A 1 89 ? -11.404 -2.917 17.681 1.00 98.38 89 GLN A C 1
ATOM 703 O O . GLN A 1 89 ? -10.405 -2.695 18.356 1.00 98.38 89 GLN A O 1
ATOM 708 N N . ILE A 1 90 ? -11.958 -1.948 16.943 1.00 98.62 90 ILE A N 1
ATOM 709 C CA . ILE A 1 90 ? -11.427 -0.569 16.927 1.00 98.62 90 ILE A CA 1
ATOM 710 C C . ILE A 1 90 ? -11.427 0.043 18.336 1.00 98.62 90 ILE A C 1
ATOM 712 O O . ILE A 1 90 ? -10.438 0.621 18.776 1.00 98.62 90 ILE A O 1
ATOM 716 N N . LYS A 1 91 ? -12.511 -0.142 19.094 1.00 98.62 91 LYS A N 1
ATOM 717 C CA . LYS A 1 91 ? -12.609 0.288 20.497 1.00 98.62 91 LYS A CA 1
ATOM 718 C C . LYS A 1 91 ? -11.615 -0.422 21.428 1.00 98.62 91 LYS A C 1
ATOM 720 O O . LYS A 1 91 ? -11.447 0.050 22.553 1.00 98.62 91 LYS A O 1
ATOM 725 N N . GLN A 1 92 ? -11.037 -1.546 21.014 1.00 98.62 92 GLN A N 1
ATOM 726 C CA . GLN A 1 92 ? -10.009 -2.307 21.728 1.00 98.62 92 GLN A CA 1
ATOM 727 C C . GLN A 1 92 ? -8.608 -2.077 21.139 1.00 98.62 92 GLN A C 1
ATOM 729 O O . GLN A 1 92 ? -7.699 -2.855 21.414 1.00 98.62 92 GLN A O 1
ATOM 734 N N . PHE A 1 93 ? -8.406 -1.006 20.364 1.00 98.88 93 PHE A N 1
ATOM 735 C CA . PHE A 1 93 ? -7.095 -0.653 19.825 1.00 98.88 93 PHE A CA 1
ATOM 736 C C . PHE A 1 93 ? -6.007 -0.674 20.909 1.00 98.88 93 PHE A C 1
ATOM 738 O O . PHE A 1 93 ? -6.169 -0.098 21.990 1.00 98.88 93 PHE A O 1
ATOM 745 N N . ARG A 1 94 ? -4.899 -1.367 20.613 1.00 98.56 94 ARG A N 1
ATOM 746 C CA . ARG A 1 94 ? -3.741 -1.576 21.507 1.00 98.56 94 ARG A CA 1
ATOM 747 C C . ARG A 1 94 ? -4.041 -2.306 22.819 1.00 98.56 94 ARG A C 1
ATOM 749 O O . ARG A 1 94 ? -3.199 -2.299 23.713 1.00 98.56 94 ARG A O 1
ATOM 756 N N . GLN A 1 95 ? -5.198 -2.951 22.944 1.00 98.62 95 GLN A N 1
ATOM 757 C CA . GLN A 1 95 ? -5.526 -3.747 24.123 1.00 98.62 95 GLN A CA 1
ATOM 758 C C . GLN A 1 95 ? -5.111 -5.208 23.934 1.00 98.62 95 GLN A C 1
ATOM 760 O O . GLN A 1 95 ? -5.028 -5.718 22.811 1.00 98.62 95 GLN A O 1
ATOM 765 N N . TRP A 1 96 ? -4.851 -5.883 25.052 1.00 98.12 96 TRP A N 1
ATOM 766 C CA . TRP A 1 96 ? -4.473 -7.293 25.080 1.00 98.12 96 TRP A CA 1
ATOM 767 C C . TRP A 1 96 ? -5.518 -8.173 24.380 1.00 98.12 96 TRP A C 1
ATOM 769 O O . TRP A 1 96 ? -6.710 -8.079 24.670 1.00 98.12 96 TRP A O 1
ATOM 779 N N . GLY A 1 97 ? -5.066 -9.035 23.464 1.00 96.38 97 GLY A N 1
ATOM 780 C CA . GLY A 1 97 ? -5.929 -9.958 22.718 1.00 96.38 97 GLY A CA 1
ATOM 781 C C . GLY A 1 97 ? -6.814 -9.308 21.647 1.00 96.38 97 GLY A C 1
ATOM 782 O O . GLY A 1 97 ? -7.637 -9.998 21.046 1.00 96.38 97 GLY A O 1
ATOM 783 N N . SER A 1 98 ? -6.670 -8.003 21.397 1.00 97.69 98 SER A N 1
ATOM 784 C CA . SER A 1 98 ? -7.363 -7.333 20.294 1.00 97.69 98 SER A CA 1
ATOM 785 C C . SER A 1 98 ? -6.781 -7.727 18.933 1.00 97.69 98 SER A C 1
ATOM 787 O O . SER A 1 98 ? -5.613 -8.092 18.810 1.00 97.69 98 SER A O 1
ATOM 789 N N . ARG A 1 99 ? -7.594 -7.591 17.884 1.00 98.00 99 ARG A N 1
ATOM 790 C CA . ARG A 1 99 ? -7.176 -7.707 16.475 1.00 98.00 99 ARG A CA 1
ATOM 791 C C . ARG A 1 99 ? -6.682 -6.384 15.888 1.00 98.00 99 ARG A C 1
ATOM 793 O O . ARG A 1 99 ? -6.474 -6.266 14.686 1.00 98.00 99 ARG A O 1
ATOM 800 N N . THR A 1 100 ? -6.517 -5.379 16.740 1.00 98.56 100 THR A N 1
ATOM 801 C CA . THR A 1 100 ? -6.089 -4.019 16.404 1.00 98.56 100 THR A CA 1
ATOM 802 C C . THR A 1 100 ? -4.860 -3.636 17.244 1.00 98.56 100 THR A C 1
ATOM 804 O O . THR A 1 100 ? -4.890 -2.660 18.003 1.00 98.56 100 THR A O 1
ATOM 807 N N . PRO A 1 101 ? -3.748 -4.393 17.142 1.00 98.62 101 PRO A N 1
ATOM 808 C CA . PRO A 1 101 ? -2.502 -4.071 17.839 1.00 98.62 101 PRO A CA 1
ATOM 809 C C . PRO A 1 101 ? -1.918 -2.724 17.394 1.00 98.62 101 PRO A C 1
ATOM 811 O O . PRO A 1 101 ? -2.342 -2.108 16.413 1.00 98.62 101 PRO A O 1
ATOM 814 N N . GLY A 1 102 ? -0.900 -2.250 18.115 1.00 98.50 102 GLY A N 1
ATOM 815 C CA . GLY A 1 102 ? -0.320 -0.924 17.889 1.00 98.50 102 GLY A CA 1
ATOM 816 C C . GLY A 1 102 ? 0.308 -0.708 16.512 1.00 98.50 102 GLY A C 1
ATOM 817 O O . GLY A 1 102 ? 0.314 0.438 16.049 1.00 98.50 102 GLY A O 1
ATOM 818 N N . HIS A 1 103 ? 0.764 -1.781 15.871 1.00 98.75 103 HIS A N 1
ATOM 819 C CA . HIS A 1 103 ? 1.211 -1.850 14.481 1.00 98.75 103 HIS A CA 1
ATOM 820 C C . HIS A 1 103 ? 0.522 -3.043 13.800 1.00 98.75 103 HIS A C 1
ATOM 822 O O . HIS A 1 103 ? 0.225 -3.995 14.511 1.00 98.75 103 HIS A O 1
ATOM 828 N N . PRO A 1 104 ? 0.250 -3.031 12.482 1.00 98.44 104 PRO A N 1
ATOM 829 C CA . PRO A 1 104 ? -0.468 -4.116 11.818 1.00 98.44 104 PRO A CA 1
ATOM 830 C C . PRO A 1 104 ? 0.287 -5.440 11.912 1.00 98.44 104 PRO A C 1
ATOM 832 O O . PRO A 1 104 ? 1.490 -5.475 11.660 1.00 98.44 104 PRO A O 1
ATOM 835 N N . GLU A 1 105 ? -0.436 -6.522 12.191 1.00 98.56 105 GLU A N 1
ATOM 836 C CA . GLU A 1 105 ? 0.102 -7.883 12.271 1.00 98.56 105 GLU A CA 1
ATOM 837 C C . GLU A 1 105 ? -0.667 -8.809 11.322 1.00 98.56 105 GLU A C 1
ATOM 839 O O . GLU A 1 105 ? -1.893 -8.908 11.400 1.00 98.56 105 GLU A O 1
ATOM 844 N N . ARG A 1 106 ? 0.047 -9.491 10.415 1.00 97.06 106 ARG A N 1
ATOM 845 C CA . ARG A 1 106 ? -0.549 -10.306 9.337 1.00 97.06 106 ARG A CA 1
ATOM 846 C C . ARG A 1 106 ? -1.503 -11.389 9.848 1.00 97.06 106 ARG A C 1
ATOM 848 O O . ARG A 1 106 ? -2.518 -11.671 9.215 1.00 97.06 106 ARG A O 1
ATOM 855 N N . GLU A 1 107 ? -1.153 -12.022 10.959 1.00 94.06 107 GLU A N 1
ATOM 856 C CA . GLU A 1 107 ? -1.834 -13.225 11.445 1.00 94.06 107 GLU A CA 1
ATOM 857 C C . GLU A 1 107 ? -3.129 -12.924 12.212 1.00 94.06 107 GLU A C 1
ATOM 859 O O . GLU A 1 107 ? -3.948 -13.821 12.401 1.00 94.06 107 GLU A O 1
ATOM 864 N N . LEU A 1 108 ? -3.347 -11.673 12.637 1.00 95.38 108 LEU A N 1
ATOM 865 C CA . LEU A 1 108 ? -4.452 -11.335 13.539 1.00 95.38 108 LEU A CA 1
ATOM 866 C C . LEU A 1 108 ? -5.769 -10.999 12.834 1.00 95.38 108 LEU A C 1
ATOM 868 O O . LEU A 1 108 ? -6.835 -11.166 13.432 1.00 95.38 108 LEU A O 1
ATOM 872 N N . ALA A 1 109 ? -5.717 -10.507 11.594 1.00 94.69 109 ALA A N 1
ATOM 873 C CA . ALA A 1 109 ? -6.912 -10.126 10.849 1.00 94.69 109 ALA A CA 1
ATOM 874 C C . ALA A 1 109 ? -6.715 -10.194 9.331 1.00 94.69 109 ALA A C 1
ATOM 876 O O . ALA A 1 109 ? -5.662 -9.852 8.784 1.00 94.69 109 ALA A O 1
ATOM 877 N N . ALA A 1 110 ? -7.777 -10.577 8.630 1.00 94.19 110 ALA A N 1
ATOM 878 C CA . ALA A 1 110 ? -7.851 -10.491 7.187 1.00 94.19 110 ALA A CA 1
ATOM 879 C C . ALA A 1 110 ? -7.747 -9.037 6.690 1.00 94.19 110 ALA A C 1
ATOM 881 O O . ALA A 1 110 ? -8.240 -8.103 7.320 1.00 94.19 110 ALA A O 1
ATOM 882 N N . GLY A 1 111 ? -7.111 -8.850 5.529 1.00 95.25 111 GLY A N 1
ATOM 883 C CA . GLY A 1 111 ? -6.869 -7.530 4.933 1.00 95.25 111 GLY A CA 1
ATOM 884 C C . GLY A 1 111 ? -5.590 -6.832 5.403 1.00 95.25 111 GLY A C 1
ATOM 885 O O . GLY A 1 111 ? -5.192 -5.837 4.803 1.00 95.25 111 GLY A O 1
ATOM 886 N N . ILE A 1 112 ? -4.903 -7.368 6.415 1.00 98.31 112 ILE A N 1
ATOM 887 C CA . ILE A 1 112 ? -3.518 -7.001 6.722 1.00 98.31 112 ILE A CA 1
ATOM 888 C C . ILE A 1 112 ? -2.619 -7.915 5.888 1.00 98.31 112 ILE A C 1
ATOM 890 O O . ILE A 1 112 ? -2.607 -9.117 6.123 1.00 98.31 112 ILE A O 1
ATOM 894 N N . GLU A 1 113 ? -1.900 -7.382 4.897 1.00 98.00 113 GLU A N 1
ATOM 895 C CA . GLU A 1 113 ? -1.089 -8.201 3.971 1.00 98.00 113 GLU A CA 1
ATOM 896 C C . GLU A 1 113 ? 0.277 -8.602 4.534 1.00 98.00 113 GLU A C 1
ATOM 898 O O . GLU A 1 113 ? 0.813 -9.654 4.190 1.00 98.00 113 GLU A O 1
ATOM 903 N N . THR A 1 114 ? 0.839 -7.790 5.425 1.00 98.50 114 THR A N 1
ATOM 904 C CA . THR A 1 114 ? 2.112 -8.070 6.091 1.00 98.50 114 THR A CA 1
ATOM 905 C C . THR A 1 114 ? 2.186 -7.339 7.423 1.00 98.50 114 THR A C 1
ATOM 907 O O . THR A 1 114 ? 1.608 -6.261 7.585 1.00 98.50 114 THR A O 1
ATOM 910 N N . THR A 1 115 ? 2.929 -7.913 8.368 1.00 98.75 115 THR A N 1
ATOM 911 C CA . THR A 1 115 ? 3.306 -7.218 9.598 1.00 98.75 115 THR A CA 1
ATOM 912 C C . THR A 1 115 ? 4.250 -6.068 9.250 1.00 98.75 115 THR A C 1
ATOM 914 O O . THR A 1 115 ? 5.182 -6.246 8.464 1.00 98.75 115 THR A O 1
ATOM 917 N N . THR A 1 116 ? 3.984 -4.881 9.790 1.00 98.69 116 THR A N 1
ATOM 918 C CA . THR A 1 116 ? 4.787 -3.661 9.574 1.00 98.69 116 THR A CA 1
ATOM 919 C C . THR A 1 116 ? 4.989 -2.931 10.897 1.00 98.69 116 THR A C 1
ATOM 921 O O . THR A 1 116 ? 4.362 -3.268 11.894 1.00 98.69 116 THR A O 1
ATOM 924 N N . GLY A 1 117 ? 5.890 -1.952 10.934 1.00 97.06 117 GLY A N 1
ATOM 925 C CA . GLY A 1 117 ? 6.265 -1.234 12.155 1.00 97.06 117 GLY A CA 1
ATOM 926 C C . GLY A 1 117 ? 7.726 -0.799 12.093 1.00 97.06 117 GLY A C 1
ATOM 927 O O . GLY A 1 117 ? 7.980 0.403 12.103 1.00 97.06 117 GLY A O 1
ATOM 928 N N . PRO A 1 118 ? 8.672 -1.744 11.928 1.00 98.38 118 PRO A N 1
ATOM 929 C CA . PRO A 1 118 ? 10.033 -1.430 11.509 1.00 98.38 118 PRO A CA 1
ATOM 930 C C . PRO A 1 118 ? 10.005 -0.763 10.129 1.00 98.38 118 PRO A C 1
ATOM 932 O O . PRO A 1 118 ? 9.505 -1.346 9.163 1.00 98.38 118 PRO A O 1
ATOM 935 N N . LEU A 1 119 ? 10.492 0.473 10.063 1.00 97.50 119 LEU A N 1
ATOM 936 C CA . LEU A 1 119 ? 10.433 1.303 8.863 1.00 97.50 119 LEU A CA 1
ATOM 937 C C . LEU A 1 119 ? 11.259 0.691 7.717 1.00 97.50 119 LEU A C 1
ATOM 939 O O . LEU A 1 119 ? 12.183 -0.094 7.928 1.00 97.50 119 LEU A O 1
ATOM 943 N N . GLY A 1 120 ? 10.866 0.996 6.482 1.00 96.00 120 GLY A N 1
ATOM 944 C CA . GLY A 1 120 ? 11.499 0.551 5.237 1.00 96.00 120 GLY A CA 1
ATOM 945 C C . GLY A 1 120 ? 11.138 -0.878 4.821 1.00 96.00 120 GLY A C 1
ATOM 946 O O . GLY A 1 120 ? 10.979 -1.162 3.633 1.00 96.00 120 GLY A O 1
ATOM 947 N N . GLN A 1 121 ? 10.930 -1.785 5.780 1.00 98.06 121 GLN A N 1
ATOM 948 C CA . GLN A 1 121 ? 10.651 -3.194 5.482 1.00 98.06 121 GLN A CA 1
ATOM 949 C C . GLN A 1 121 ? 9.285 -3.413 4.826 1.00 98.06 121 GLN A C 1
ATOM 951 O O . GLN A 1 121 ? 9.149 -4.292 3.981 1.00 98.06 121 GLN A O 1
ATOM 956 N N . GLY A 1 122 ? 8.268 -2.612 5.160 1.00 97.88 122 GLY A N 1
ATOM 957 C CA . GLY A 1 122 ? 6.966 -2.712 4.496 1.00 97.88 122 GLY A CA 1
ATOM 958 C C . GLY A 1 122 ? 7.055 -2.411 2.996 1.00 97.88 122 GLY A C 1
ATOM 959 O O . GLY A 1 122 ? 6.488 -3.141 2.186 1.00 97.88 122 GLY A O 1
ATOM 960 N N . PHE A 1 123 ? 7.830 -1.399 2.608 1.00 97.25 123 PHE A N 1
ATOM 961 C CA . PHE A 1 123 ? 8.122 -1.108 1.208 1.00 97.25 123 PHE A CA 1
ATOM 962 C C . PHE A 1 123 ? 8.847 -2.281 0.532 1.00 97.25 123 PHE A C 1
ATOM 964 O O . PHE A 1 123 ? 8.421 -2.725 -0.534 1.00 97.25 123 PHE A O 1
ATOM 971 N N . ALA A 1 124 ? 9.874 -2.843 1.179 1.00 94.75 124 ALA A N 1
ATOM 972 C CA . ALA A 1 124 ? 10.590 -4.011 0.664 1.00 94.75 124 ALA A CA 1
ATOM 973 C C . ALA A 1 124 ? 9.678 -5.245 0.498 1.00 94.75 124 ALA A C 1
ATOM 975 O O . ALA A 1 124 ? 9.745 -5.933 -0.521 1.00 94.75 124 ALA A O 1
ATOM 976 N N . ASN A 1 125 ? 8.759 -5.482 1.439 1.00 97.19 125 ASN A N 1
ATOM 977 C CA . ASN A 1 125 ? 7.739 -6.527 1.326 1.00 97.19 125 ASN A CA 1
ATOM 978 C C . ASN A 1 125 ? 6.823 -6.284 0.119 1.00 97.19 125 ASN A C 1
ATOM 980 O O . ASN A 1 125 ? 6.530 -7.219 -0.623 1.00 97.19 125 ASN A O 1
ATOM 984 N N . GLY A 1 126 ? 6.410 -5.033 -0.111 1.00 95.88 126 GLY A N 1
ATOM 985 C CA . GLY A 1 126 ? 5.642 -4.645 -1.295 1.00 95.88 126 GLY A CA 1
ATOM 986 C C . GLY A 1 126 ? 6.386 -4.934 -2.604 1.00 95.88 126 GLY A C 1
ATOM 987 O O . GLY A 1 126 ? 5.803 -5.492 -3.530 1.00 95.88 126 GLY A O 1
ATOM 988 N N . VAL A 1 127 ? 7.692 -4.649 -2.664 1.00 92.00 127 VAL A N 1
ATOM 989 C CA . VAL A 1 127 ? 8.538 -5.032 -3.809 1.00 92.00 127 VAL A CA 1
ATOM 990 C C . VAL A 1 127 ? 8.538 -6.551 -4.005 1.00 92.00 127 VAL A C 1
ATOM 992 O O . VAL A 1 127 ? 8.328 -7.020 -5.121 1.00 92.00 127 VAL A O 1
ATOM 995 N N . GLY A 1 128 ? 8.694 -7.334 -2.935 1.00 87.12 128 GLY A N 1
ATOM 996 C CA . GLY A 1 128 ? 8.618 -8.797 -3.000 1.00 87.12 128 GLY A CA 1
ATOM 997 C C . GLY A 1 128 ? 7.269 -9.318 -3.513 1.00 87.12 128 GLY A C 1
ATOM 998 O O . GLY A 1 128 ? 7.238 -10.232 -4.338 1.00 87.12 128 GLY A O 1
ATOM 999 N N . MET A 1 129 ? 6.155 -8.715 -3.085 1.00 92.31 129 MET A N 1
ATOM 1000 C CA . MET A 1 129 ? 4.812 -9.048 -3.581 1.00 92.31 129 MET A CA 1
ATOM 1001 C C . MET A 1 129 ? 4.671 -8.760 -5.081 1.00 92.31 129 MET A C 1
ATOM 1003 O O . MET A 1 129 ? 4.147 -9.602 -5.807 1.00 92.31 129 MET A O 1
ATOM 1007 N N . ALA A 1 130 ? 5.191 -7.625 -5.558 1.00 87.25 130 ALA A N 1
ATOM 1008 C CA . ALA A 1 130 ? 5.184 -7.280 -6.979 1.00 87.25 130 ALA A CA 1
ATOM 1009 C C . ALA A 1 130 ? 6.061 -8.229 -7.818 1.00 87.25 130 ALA A C 1
ATOM 1011 O O . ALA A 1 130 ? 5.661 -8.645 -8.901 1.00 87.25 130 ALA A O 1
ATOM 1012 N N . ILE A 1 131 ? 7.227 -8.636 -7.303 1.00 83.69 131 ILE A N 1
ATOM 1013 C CA . ILE A 1 131 ? 8.082 -9.646 -7.950 1.00 83.69 131 ILE A CA 1
ATOM 1014 C C . ILE A 1 131 ? 7.348 -10.989 -8.055 1.00 83.69 131 ILE A C 1
ATOM 1016 O O . ILE A 1 131 ? 7.414 -11.651 -9.091 1.00 83.69 131 ILE A O 1
ATOM 1020 N N . ALA A 1 132 ? 6.644 -11.397 -6.995 1.00 84.06 132 ALA A N 1
ATOM 1021 C CA . ALA A 1 132 ? 5.873 -12.634 -6.993 1.00 84.06 132 ALA A CA 1
ATOM 1022 C C . ALA A 1 132 ? 4.720 -12.593 -8.006 1.00 84.06 132 ALA A C 1
ATOM 1024 O O . ALA A 1 132 ? 4.531 -13.565 -8.735 1.00 84.06 132 ALA A O 1
ATOM 1025 N N . GLU A 1 133 ? 3.983 -11.481 -8.080 1.00 92.62 133 GLU A N 1
ATOM 1026 C CA . GLU A 1 133 ? 2.935 -11.270 -9.084 1.00 92.62 133 GLU A CA 1
ATOM 1027 C C . GLU A 1 133 ? 3.500 -11.413 -10.501 1.00 92.62 133 GLU A C 1
ATOM 1029 O O . GLU A 1 133 ? 3.053 -12.296 -11.234 1.00 92.62 133 GLU A O 1
ATOM 1034 N N . ALA A 1 134 ? 4.568 -10.675 -10.824 1.00 80.31 134 ALA A N 1
ATOM 1035 C CA . ALA A 1 134 ? 5.180 -10.688 -12.149 1.00 80.31 134 ALA A CA 1
ATOM 1036 C C . ALA A 1 134 ? 5.707 -12.081 -12.533 1.00 80.31 134 ALA A C 1
ATOM 1038 O O . ALA A 1 134 ? 5.499 -12.558 -13.652 1.00 80.31 134 ALA A O 1
ATOM 1039 N N . HIS A 1 135 ? 6.358 -12.774 -11.592 1.00 79.31 135 HIS A N 1
ATOM 1040 C CA . HIS A 1 135 ? 6.851 -14.133 -11.806 1.00 79.31 135 HIS A CA 1
ATOM 1041 C C . HIS A 1 135 ? 5.711 -15.118 -12.090 1.00 79.31 135 HIS A C 1
ATOM 1043 O O . HIS A 1 135 ? 5.793 -15.938 -13.010 1.00 79.31 135 HIS A O 1
ATOM 1049 N N . LEU A 1 136 ? 4.646 -15.064 -11.290 1.00 74.62 136 LEU A N 1
ATOM 1050 C CA . LEU A 1 136 ? 3.526 -15.985 -11.419 1.00 74.62 136 LEU A CA 1
ATOM 1051 C C . LEU A 1 136 ? 2.706 -15.684 -12.678 1.00 74.62 136 LEU A C 1
ATOM 1053 O O . LEU A 1 136 ? 2.333 -16.625 -13.379 1.00 74.62 136 LEU A O 1
ATOM 1057 N N . ALA A 1 137 ? 2.485 -14.410 -13.005 1.00 81.38 137 ALA A N 1
ATOM 1058 C CA . ALA A 1 137 ? 1.848 -13.983 -14.246 1.00 81.38 137 ALA A CA 1
ATOM 1059 C C . ALA A 1 137 ? 2.600 -14.531 -15.465 1.00 81.38 137 ALA A C 1
ATOM 1061 O O . ALA A 1 137 ? 1.995 -15.203 -16.302 1.00 81.38 137 ALA A O 1
ATOM 1062 N N . ALA A 1 138 ? 3.928 -14.373 -15.516 1.00 78.31 138 ALA A N 1
ATOM 1063 C CA . ALA A 1 138 ? 4.759 -14.917 -16.593 1.00 78.31 138 ALA A CA 1
ATOM 1064 C C . ALA A 1 138 ? 4.674 -16.450 -16.706 1.00 78.31 138 ALA A C 1
ATOM 1066 O O . ALA A 1 138 ? 4.737 -17.010 -17.801 1.00 78.31 138 ALA A O 1
ATOM 1067 N N . ARG A 1 139 ? 4.513 -17.151 -15.579 1.00 80.44 139 ARG A N 1
ATOM 1068 C CA . ARG A 1 139 ? 4.441 -18.617 -15.546 1.00 80.44 139 ARG A CA 1
ATOM 1069 C C . ARG A 1 139 ? 3.069 -19.160 -15.952 1.00 80.44 139 ARG A C 1
ATOM 1071 O O . ARG A 1 139 ? 2.985 -20.194 -16.626 1.00 80.44 139 ARG A O 1
ATOM 1078 N N . TYR A 1 140 ? 1.994 -18.504 -15.524 1.00 80.81 140 TYR A N 1
ATOM 1079 C CA . TYR A 1 140 ? 0.649 -19.082 -15.543 1.00 80.81 140 TYR A CA 1
ATOM 1080 C C . TYR A 1 140 ? -0.339 -18.392 -16.479 1.00 80.81 140 TYR A C 1
ATOM 1082 O O . TYR A 1 140 ? -1.264 -19.065 -16.936 1.00 80.81 140 TYR A O 1
ATOM 1090 N N . ASN A 1 141 ? -0.140 -17.121 -16.835 1.00 82.19 141 ASN A N 1
ATOM 1091 C CA . ASN A 1 141 ? -1.006 -16.485 -17.823 1.00 82.19 141 ASN A CA 1
ATOM 1092 C C . ASN A 1 141 ? -0.839 -17.166 -19.188 1.00 82.19 141 ASN A C 1
ATOM 1094 O O . ASN A 1 141 ? 0.214 -17.713 -19.537 1.00 82.19 141 ASN A O 1
ATOM 1098 N N . ARG A 1 142 ? -1.922 -17.184 -19.960 1.00 81.88 142 ARG A N 1
ATOM 1099 C CA . ARG A 1 142 ? -1.966 -17.714 -21.327 1.00 81.88 142 ARG A CA 1
ATOM 1100 C C . ARG A 1 142 ? -2.686 -16.707 -22.206 1.00 81.88 142 ARG A C 1
ATOM 1102 O O . ARG A 1 142 ? -3.416 -15.857 -21.712 1.00 81.88 142 ARG A O 1
ATOM 1109 N N . ARG A 1 143 ? -2.511 -16.802 -23.525 1.00 86.94 143 ARG A N 1
ATOM 1110 C CA . ARG A 1 143 ? -3.175 -15.891 -24.467 1.00 86.94 143 ARG A CA 1
ATOM 1111 C C . ARG A 1 143 ? -4.694 -15.882 -24.231 1.00 86.94 143 ARG A C 1
ATOM 1113 O O . ARG A 1 143 ? -5.344 -16.905 -24.421 1.00 86.94 143 ARG A O 1
ATOM 1120 N N . GLY A 1 144 ? -5.235 -14.721 -23.857 1.00 89.81 144 GLY A N 1
ATOM 1121 C CA . GLY A 1 144 ? -6.658 -14.529 -23.547 1.00 89.81 144 GLY A CA 1
ATOM 1122 C C . GLY A 1 144 ? -7.069 -14.885 -22.111 1.00 89.81 144 GLY A C 1
ATOM 1123 O O . GLY A 1 144 ? -8.252 -14.793 -21.796 1.00 89.81 144 GLY A O 1
ATOM 1124 N N . PHE A 1 145 ? -6.123 -15.274 -21.252 1.00 90.44 145 PHE A N 1
ATOM 1125 C CA . PHE A 1 145 ? -6.349 -15.693 -19.869 1.00 90.44 145 PHE A CA 1
ATOM 1126 C C . PHE A 1 145 ? -5.280 -15.097 -18.941 1.00 90.44 145 PHE A C 1
ATOM 1128 O O . PHE A 1 145 ? -4.303 -15.763 -18.582 1.00 90.44 145 PHE A O 1
ATOM 1135 N N . ASP A 1 146 ? -5.499 -13.849 -18.529 1.00 87.75 146 ASP A N 1
ATOM 1136 C CA . ASP A 1 146 ? -4.674 -13.150 -17.539 1.00 87.75 146 ASP A CA 1
ATOM 1137 C C . ASP A 1 146 ? -5.207 -13.445 -16.134 1.00 87.75 146 ASP A C 1
ATOM 1139 O O . ASP A 1 146 ? -5.913 -12.646 -15.522 1.00 87.75 146 ASP A O 1
ATOM 1143 N N . ILE A 1 147 ? -4.939 -14.661 -15.658 1.00 93.31 147 ILE A N 1
ATOM 1144 C CA . ILE A 1 147 ? -5.428 -15.154 -14.363 1.00 93.31 147 ILE A CA 1
ATOM 1145 C C . ILE A 1 147 ? -4.678 -14.553 -13.165 1.00 93.31 147 ILE A C 1
ATOM 1147 O O . ILE A 1 147 ? -5.145 -14.679 -12.032 1.00 93.31 147 ILE A O 1
ATOM 1151 N N . ILE A 1 148 ? -3.530 -13.921 -13.417 1.00 89.00 148 ILE A N 1
ATOM 1152 C CA . ILE A 1 148 ? -2.731 -13.164 -12.451 1.00 89.00 148 ILE A CA 1
ATOM 1153 C C . ILE A 1 148 ? -2.446 -11.802 -13.073 1.00 89.00 148 ILE A C 1
ATOM 1155 O O . ILE A 1 148 ? -1.734 -11.720 -14.075 1.00 89.00 148 ILE A O 1
ATOM 1159 N N . ASN A 1 149 ? -3.083 -10.770 -12.535 1.00 90.62 149 ASN A N 1
ATOM 1160 C CA . ASN A 1 149 ? -2.976 -9.396 -13.004 1.00 90.62 149 ASN A CA 1
ATOM 1161 C C . ASN A 1 149 ? -3.476 -8.454 -11.905 1.00 90.62 149 ASN A C 1
ATOM 1163 O O . ASN A 1 149 ? -4.636 -8.016 -11.908 1.00 90.62 149 ASN A O 1
ATOM 1167 N N . HIS A 1 150 ? -2.627 -8.181 -10.922 1.00 93.94 150 HIS A N 1
ATOM 1168 C CA . HIS A 1 150 ? -2.981 -7.315 -9.800 1.00 93.94 150 HIS A CA 1
ATOM 1169 C C . HIS A 1 150 ? -1.847 -6.377 -9.414 1.00 93.94 150 HIS A C 1
ATOM 1171 O O . HIS A 1 150 ? -0.674 -6.624 -9.674 1.00 93.94 150 HIS A O 1
ATOM 1177 N N . PHE A 1 151 ? -2.207 -5.280 -8.759 1.00 92.62 151 PHE A N 1
ATOM 1178 C CA . PHE A 1 151 ? -1.250 -4.280 -8.315 1.00 92.62 151 PHE A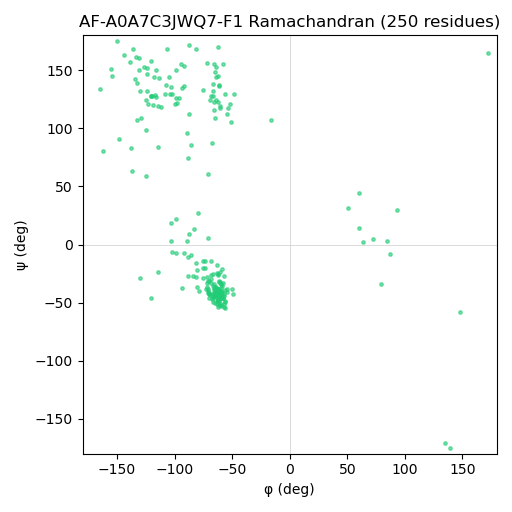 CA 1
ATOM 1179 C C . PHE A 1 151 ? -0.810 -4.523 -6.875 1.00 92.62 151 PHE A C 1
ATOM 1181 O O . PHE A 1 151 ? -1.537 -5.085 -6.052 1.00 92.62 151 PHE A O 1
ATOM 1188 N N . THR A 1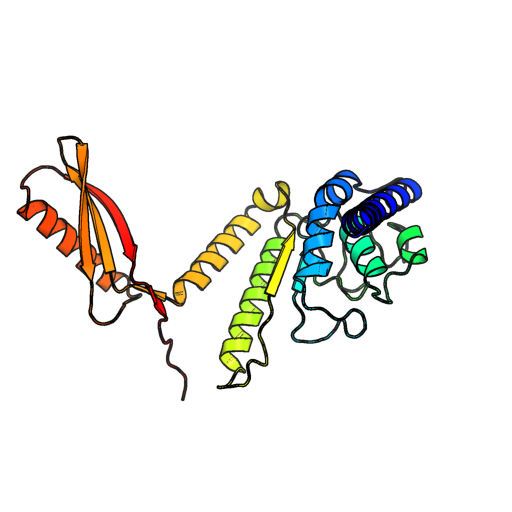 152 ? 0.385 -4.028 -6.555 1.00 96.06 152 THR A N 1
ATOM 1189 C CA . THR A 1 152 ? 0.828 -3.838 -5.173 1.00 96.06 152 THR A CA 1
ATOM 1190 C C . THR A 1 152 ? 0.937 -2.347 -4.886 1.00 96.06 152 THR A C 1
ATOM 1192 O O . THR A 1 152 ? 1.726 -1.640 -5.509 1.00 96.06 152 THR A O 1
ATOM 1195 N N . TYR A 1 153 ? 0.147 -1.870 -3.930 1.00 97.88 153 TYR A N 1
ATOM 1196 C CA . TYR A 1 153 ? 0.165 -0.496 -3.447 1.00 97.88 153 TYR A CA 1
ATOM 1197 C C . TYR A 1 153 ? 0.841 -0.425 -2.084 1.00 97.88 153 TYR A C 1
ATOM 1199 O O . TYR A 1 153 ? 0.647 -1.298 -1.237 1.00 97.88 153 TYR A O 1
ATOM 1207 N N . ALA A 1 154 ? 1.577 0.656 -1.841 1.00 96.44 154 ALA A N 1
ATOM 1208 C CA . ALA A 1 154 ? 2.139 0.937 -0.532 1.00 96.44 154 ALA A CA 1
ATOM 1209 C C . ALA A 1 154 ? 1.919 2.396 -0.132 1.00 96.44 154 ALA A C 1
ATOM 1211 O O . ALA A 1 154 ? 2.035 3.301 -0.957 1.00 96.44 154 ALA A O 1
ATOM 1212 N N . ILE A 1 155 ? 1.642 2.622 1.151 1.00 97.62 155 ILE A N 1
ATOM 1213 C CA . ILE A 1 155 ? 1.820 3.933 1.779 1.00 97.62 155 ILE A CA 1
ATOM 1214 C C . ILE A 1 155 ? 3.140 3.895 2.543 1.00 97.62 155 ILE A C 1
ATOM 1216 O O . ILE A 1 155 ? 3.319 3.078 3.449 1.00 97.62 155 ILE A O 1
ATOM 1220 N N . VAL A 1 156 ? 4.045 4.794 2.169 1.00 95.50 156 VAL A N 1
ATOM 1221 C CA . VAL A 1 156 ? 5.385 4.943 2.746 1.00 95.50 156 VAL A CA 1
ATOM 1222 C C . VAL A 1 156 ? 5.522 6.304 3.417 1.00 95.50 156 VAL A C 1
ATOM 1224 O O . VAL A 1 156 ? 4.870 7.269 3.021 1.00 95.50 156 VAL A O 1
ATOM 1227 N N . SER A 1 157 ? 6.351 6.367 4.450 1.00 94.81 157 SER A N 1
ATOM 1228 C CA . SER A 1 157 ? 6.694 7.584 5.184 1.00 94.81 157 SER A CA 1
ATOM 1229 C C . SER A 1 157 ? 8.112 8.048 4.865 1.00 94.81 157 SER A C 1
ATOM 1231 O O . SER A 1 157 ? 8.915 7.288 4.328 1.00 94.81 157 SER A O 1
ATOM 1233 N N . ASP A 1 158 ? 8.453 9.270 5.274 1.00 97.12 158 ASP A N 1
ATOM 1234 C CA . ASP A 1 158 ? 9.834 9.763 5.206 1.00 97.12 158 ASP A CA 1
ATOM 1235 C C . ASP A 1 158 ? 10.805 8.822 5.930 1.00 97.12 158 ASP A C 1
ATOM 1237 O O . ASP A 1 158 ? 11.894 8.550 5.436 1.00 97.12 158 ASP A O 1
ATOM 1241 N N . GLY A 1 159 ? 10.375 8.262 7.065 1.00 95.12 159 GLY A N 1
ATOM 1242 C CA . GLY A 1 159 ? 11.153 7.282 7.813 1.00 95.12 159 GLY A CA 1
ATOM 1243 C C . GLY A 1 159 ? 11.407 5.997 7.026 1.00 95.12 159 GLY A C 1
ATOM 1244 O O . GLY A 1 159 ? 12.516 5.485 7.063 1.00 95.12 159 GLY A O 1
ATOM 1245 N N . ASP A 1 160 ? 10.432 5.512 6.249 1.00 96.81 160 ASP A N 1
ATOM 1246 C CA . ASP A 1 160 ? 10.660 4.370 5.356 1.00 96.81 160 ASP A CA 1
ATOM 1247 C C . ASP A 1 160 ? 11.707 4.693 4.285 1.00 96.81 160 ASP A C 1
ATOM 1249 O O . ASP A 1 160 ? 12.551 3.857 3.986 1.00 96.81 160 ASP A O 1
ATOM 1253 N N . LEU A 1 161 ? 11.666 5.901 3.715 1.00 94.50 161 LEU A N 1
ATOM 1254 C CA . LEU A 1 161 ? 12.560 6.320 2.631 1.00 94.50 161 LEU A CA 1
ATOM 1255 C C . LEU A 1 161 ? 13.989 6.634 3.100 1.00 94.50 161 LEU A C 1
ATOM 1257 O O . LEU A 1 161 ? 14.907 6.643 2.281 1.00 94.50 161 LEU A O 1
ATOM 1261 N N . MET A 1 162 ? 14.184 6.897 4.394 1.00 96.19 162 MET A N 1
ATOM 1262 C CA . MET A 1 162 ? 15.509 7.073 4.999 1.00 96.19 162 MET A CA 1
ATOM 1263 C C . MET A 1 162 ? 16.206 5.740 5.298 1.00 96.19 162 MET A C 1
ATOM 1265 O O . MET A 1 162 ? 17.430 5.710 5.422 1.00 96.19 162 MET A O 1
ATOM 1269 N N . GLU A 1 163 ? 15.452 4.646 5.414 1.00 93.06 163 GLU A N 1
ATOM 1270 C CA . GLU A 1 163 ? 16.002 3.328 5.724 1.00 93.06 163 GLU A CA 1
ATOM 1271 C C . GLU A 1 163 ? 16.713 2.711 4.513 1.00 93.06 163 GLU A C 1
ATOM 1273 O O . GLU A 1 163 ? 16.177 2.648 3.403 1.00 93.06 163 GLU A O 1
ATOM 1278 N N . GLY A 1 164 ? 17.920 2.180 4.736 1.00 91.56 164 GLY A N 1
ATOM 1279 C CA . GLY A 1 164 ? 18.747 1.600 3.670 1.00 91.56 164 GLY A CA 1
ATOM 1280 C C . GLY A 1 164 ? 18.060 0.449 2.928 1.00 91.56 164 GLY A C 1
ATOM 1281 O O . GLY A 1 164 ? 18.153 0.360 1.705 1.00 91.56 164 GLY A O 1
ATOM 1282 N N . VAL A 1 165 ? 17.275 -0.367 3.642 1.00 93.81 165 VAL A N 1
ATOM 1283 C CA . VAL A 1 165 ? 16.519 -1.485 3.052 1.00 93.81 165 VAL A CA 1
ATOM 1284 C C . VAL A 1 165 ? 15.504 -1.019 2.000 1.00 93.81 165 VAL A C 1
ATOM 1286 O O . VAL A 1 165 ? 15.272 -1.717 1.013 1.00 93.81 165 VAL A O 1
ATOM 1289 N N . ALA A 1 166 ? 14.926 0.178 2.156 1.00 88.88 166 ALA A N 1
ATOM 1290 C CA . ALA A 1 166 ? 14.011 0.724 1.161 1.00 88.88 166 ALA A CA 1
ATOM 1291 C C . ALA A 1 166 ? 14.758 1.145 -0.111 1.00 88.88 166 ALA A C 1
ATOM 1293 O O . ALA A 1 166 ? 14.276 0.893 -1.215 1.00 88.88 166 ALA A O 1
ATOM 1294 N N . ALA A 1 167 ? 15.958 1.719 0.028 1.00 88.62 167 ALA A N 1
ATOM 1295 C CA . ALA A 1 167 ? 16.810 2.064 -1.108 1.00 88.62 167 ALA A CA 1
ATOM 1296 C C . ALA A 1 167 ? 17.288 0.814 -1.869 1.00 88.62 167 ALA A C 1
ATOM 1298 O O . ALA A 1 167 ? 17.241 0.791 -3.101 1.00 88.62 167 ALA A O 1
ATOM 1299 N N . GLU A 1 168 ? 17.688 -0.243 -1.155 1.00 85.69 168 GLU A N 1
ATOM 1300 C CA . GLU A 1 168 ? 18.053 -1.537 -1.747 1.00 85.69 168 GLU A CA 1
ATOM 1301 C C . GLU A 1 168 ? 16.885 -2.142 -2.534 1.00 85.69 168 GLU A C 1
ATOM 1303 O O . GLU A 1 168 ? 17.028 -2.466 -3.717 1.00 85.69 168 GLU A O 1
ATOM 1308 N N . ALA A 1 169 ? 15.705 -2.226 -1.910 1.00 83.00 169 ALA A N 1
ATOM 1309 C CA . ALA A 1 169 ? 14.507 -2.762 -2.547 1.00 83.00 169 ALA A CA 1
ATOM 1310 C C . ALA A 1 169 ? 14.071 -1.929 -3.764 1.00 83.00 169 ALA A C 1
ATOM 1312 O O . ALA A 1 169 ? 13.713 -2.495 -4.796 1.00 83.00 169 ALA A O 1
ATOM 1313 N N . ALA A 1 170 ? 14.140 -0.595 -3.685 1.00 85.00 170 ALA A N 1
ATOM 1314 C CA . ALA A 1 170 ? 13.802 0.294 -4.797 1.00 85.00 170 ALA A CA 1
ATOM 1315 C C . ALA A 1 170 ? 14.784 0.141 -5.967 1.00 85.00 170 ALA A C 1
ATOM 1317 O O . ALA A 1 170 ? 14.368 0.100 -7.126 1.00 85.00 170 ALA A O 1
ATOM 1318 N N . SER A 1 171 ? 16.082 0.019 -5.669 1.00 85.19 171 SER A N 1
ATOM 1319 C CA . SER A 1 171 ? 17.122 -0.233 -6.669 1.00 85.19 171 SER A CA 1
ATOM 1320 C C . SER A 1 171 ? 16.881 -1.556 -7.398 1.00 85.19 171 SER A C 1
ATOM 1322 O O . SER A 1 171 ? 16.880 -1.589 -8.632 1.00 85.19 171 SER A O 1
ATOM 1324 N N . LEU A 1 172 ? 16.586 -2.626 -6.649 1.00 75.00 172 LEU A N 1
ATOM 1325 C CA . LEU A 1 172 ? 16.247 -3.935 -7.207 1.00 75.00 172 LEU A CA 1
ATOM 1326 C C . LEU A 1 172 ? 14.976 -3.876 -8.061 1.00 75.00 172 LEU A C 1
ATOM 1328 O O . LEU A 1 172 ? 14.991 -4.352 -9.193 1.00 75.00 172 LEU A O 1
ATOM 1332 N N . ALA A 1 173 ? 13.899 -3.263 -7.562 1.00 76.94 173 ALA A N 1
ATOM 1333 C CA . ALA A 1 173 ? 12.650 -3.111 -8.306 1.00 76.94 173 ALA A CA 1
ATOM 1334 C C . ALA A 1 173 ? 12.871 -2.367 -9.632 1.00 76.94 173 ALA A C 1
ATOM 1336 O O . ALA A 1 173 ? 12.430 -2.826 -10.684 1.00 76.94 173 ALA A O 1
ATOM 1337 N N . GLY A 1 174 ? 13.623 -1.262 -9.601 1.00 77.19 174 GLY A N 1
ATOM 1338 C CA . GLY A 1 174 ? 13.974 -0.504 -10.800 1.00 77.19 174 GLY A CA 1
ATOM 1339 C C . GLY A 1 174 ? 14.879 -1.282 -11.759 1.00 77.19 174 GLY A C 1
ATOM 1340 O O . GLY A 1 174 ? 14.765 -1.129 -12.971 1.00 77.19 174 GLY A O 1
ATOM 1341 N N . HIS A 1 175 ? 15.777 -2.132 -11.253 1.00 76.50 175 HIS A N 1
ATOM 1342 C CA . HIS A 1 175 ? 16.570 -3.030 -12.091 1.00 76.50 175 HIS A CA 1
ATOM 1343 C C . HIS A 1 175 ? 15.695 -4.090 -12.770 1.00 76.50 175 HIS A C 1
ATOM 1345 O O . HIS A 1 175 ? 15.749 -4.217 -13.988 1.00 76.50 175 HIS A O 1
ATOM 1351 N N . LEU A 1 176 ? 14.836 -4.780 -12.018 1.00 66.81 176 LEU A N 1
ATOM 1352 C CA . LEU A 1 176 ? 13.935 -5.807 -12.549 1.00 66.81 176 LEU A CA 1
ATOM 1353 C C . LEU A 1 176 ? 12.938 -5.241 -13.566 1.00 66.81 176 LEU A C 1
ATOM 1355 O O . LEU A 1 176 ? 12.693 -5.878 -14.583 1.00 66.81 176 LEU A O 1
ATOM 1359 N N . GLN A 1 177 ? 12.422 -4.030 -13.333 1.00 67.31 177 GLN A N 1
ATOM 1360 C CA . GLN A 1 177 ? 11.565 -3.334 -14.294 1.00 67.31 177 GLN A CA 1
ATOM 1361 C C . GLN A 1 177 ? 12.300 -3.043 -15.612 1.00 67.31 177 GLN A C 1
ATOM 1363 O O . GLN A 1 177 ? 11.719 -3.195 -16.682 1.00 67.31 177 GLN A O 1
ATOM 1368 N N . ARG A 1 178 ? 13.578 -2.645 -15.544 1.00 63.56 178 ARG A N 1
ATOM 1369 C CA . ARG A 1 178 ? 14.401 -2.349 -16.730 1.00 63.56 178 ARG A CA 1
ATOM 1370 C C . ARG A 1 178 ? 14.864 -3.600 -17.478 1.00 63.56 178 ARG A C 1
ATOM 1372 O O . ARG A 1 178 ? 15.028 -3.540 -18.688 1.00 63.56 178 ARG A O 1
ATOM 1379 N N . ASN A 1 179 ? 15.033 -4.730 -16.796 1.00 59.28 179 ASN A N 1
ATOM 1380 C CA . ASN A 1 179 ? 15.499 -5.988 -17.398 1.00 59.28 179 ASN A CA 1
ATOM 1381 C C . ASN A 1 179 ? 14.468 -6.673 -18.326 1.00 59.28 179 ASN A C 1
ATOM 1383 O O . ASN A 1 179 ? 14.708 -7.787 -18.780 1.00 59.28 179 ASN A O 1
ATOM 1387 N N . GLY A 1 180 ? 13.318 -6.046 -18.597 1.00 56.62 180 GLY A N 1
ATOM 1388 C CA . GLY A 1 180 ? 12.335 -6.499 -19.590 1.00 56.62 180 GLY A CA 1
ATOM 1389 C C . GLY A 1 180 ? 12.348 -5.706 -20.904 1.00 56.62 180 GLY A C 1
ATOM 1390 O O . GLY A 1 180 ? 11.512 -5.960 -21.774 1.00 56.62 180 GLY A O 1
ATOM 1391 N N . GLU A 1 181 ? 13.254 -4.737 -21.062 1.00 62.41 181 GLU A N 1
ATOM 1392 C CA . GLU A 1 181 ? 13.283 -3.818 -22.202 1.00 62.41 181 GLU A CA 1
ATOM 1393 C C . GLU A 1 181 ? 14.594 -3.930 -22.985 1.00 62.41 181 GLU A C 1
ATOM 1395 O O . GLU A 1 181 ? 15.682 -3.784 -22.437 1.00 62.41 181 GLU A O 1
ATOM 1400 N N . ILE A 1 182 ? 14.483 -4.117 -24.297 1.00 66.81 182 ILE A N 1
ATOM 1401 C CA . ILE A 1 182 ? 15.567 -3.916 -25.249 1.00 66.81 182 ILE A CA 1
ATOM 1402 C C . ILE A 1 182 ? 15.540 -2.485 -25.789 1.00 66.81 182 ILE A C 1
ATOM 1404 O O . ILE A 1 182 ? 14.496 -1.968 -26.168 1.00 66.81 182 ILE A O 1
ATOM 1408 N N . ALA A 1 183 ? 16.688 -1.826 -25.899 1.00 74.12 183 ALA A N 1
ATOM 1409 C CA . ALA A 1 183 ? 16.788 -0.492 -26.478 1.00 74.12 183 ALA A CA 1
ATOM 1410 C C . ALA A 1 183 ? 17.173 -0.557 -27.957 1.00 74.12 183 ALA A C 1
ATOM 1412 O O . ALA A 1 183 ? 18.206 -1.118 -28.321 1.00 74.12 183 ALA A O 1
ATOM 1413 N N . ARG A 1 184 ? 16.384 0.072 -28.834 1.00 86.44 184 ARG A N 1
ATOM 1414 C CA . ARG A 1 184 ? 16.779 0.248 -30.239 1.00 86.44 184 ARG A CA 1
ATOM 1415 C C . ARG A 1 184 ? 17.725 1.405 -30.453 1.00 86.44 184 ARG A C 1
ATOM 1417 O O . ARG A 1 184 ? 18.556 1.339 -31.346 1.00 86.44 184 ARG A O 1
ATOM 1424 N N . THR A 1 185 ? 17.560 2.496 -29.720 1.00 89.06 185 THR A N 1
ATOM 1425 C CA . THR A 1 185 ? 18.277 3.739 -29.995 1.00 89.06 185 THR A CA 1
ATOM 1426 C C . THR A 1 185 ? 19.228 4.055 -28.860 1.00 89.06 185 THR A C 1
ATOM 1428 O O . THR A 1 185 ? 18.813 4.304 -27.730 1.00 89.06 185 THR A O 1
ATOM 1431 N N . VAL A 1 186 ? 20.513 4.123 -29.186 1.00 89.62 186 VAL A N 1
ATOM 1432 C CA . VAL A 1 186 ? 21.565 4.564 -28.273 1.00 89.62 186 VAL A CA 1
ATOM 1433 C C . VAL A 1 186 ? 21.940 5.992 -28.635 1.00 89.62 186 VAL A C 1
ATOM 1435 O O . VAL A 1 186 ? 22.174 6.305 -29.801 1.00 89.62 186 VAL A O 1
ATOM 1438 N N . THR A 1 187 ? 21.967 6.876 -27.643 1.00 93.31 187 THR A N 1
ATOM 1439 C CA . THR A 1 187 ? 22.277 8.297 -27.812 1.00 93.31 187 THR A CA 1
ATOM 1440 C C . THR A 1 187 ? 23.453 8.705 -26.945 1.00 93.31 187 THR A C 1
ATOM 1442 O O . THR A 1 187 ? 23.365 8.670 -25.725 1.00 93.31 187 THR A O 1
ATOM 1445 N N . THR A 1 188 ? 24.509 9.212 -27.561 1.00 94.00 188 THR A N 1
ATOM 1446 C CA . THR A 1 188 ? 25.658 9.804 -26.880 1.00 94.00 188 THR A CA 1
ATOM 1447 C C . THR A 1 188 ? 25.503 11.318 -26.853 1.00 94.00 188 THR A C 1
ATOM 1449 O O . THR A 1 188 ? 25.388 11.970 -27.893 1.00 94.00 188 THR A O 1
ATOM 1452 N N . LYS A 1 189 ? 25.492 11.901 -25.656 1.00 93.75 189 LYS A N 1
ATOM 1453 C CA . LYS A 1 189 ? 25.488 13.351 -25.448 1.00 93.75 189 LYS A CA 1
ATOM 1454 C C . LYS A 1 189 ? 26.902 13.816 -25.157 1.00 93.75 189 LYS A C 1
ATOM 1456 O O . LYS A 1 189 ? 27.526 13.329 -24.219 1.00 93.75 189 LYS A O 1
ATOM 1461 N N . VAL A 1 190 ? 27.383 14.791 -25.912 1.00 92.44 190 VAL A N 1
ATOM 1462 C CA . VAL A 1 190 ? 28.721 15.367 -25.765 1.00 92.44 190 VAL A CA 1
ATOM 1463 C C . VAL A 1 190 ? 28.638 16.870 -25.561 1.00 92.44 190 VAL A C 1
ATOM 1465 O O . VAL A 1 190 ? 27.705 17.527 -26.026 1.00 92.44 190 VAL A O 1
ATOM 1468 N N . ARG A 1 191 ? 29.625 17.421 -24.862 1.00 93.50 191 ARG A N 1
ATOM 1469 C CA . ARG A 1 191 ? 29.832 18.857 -24.698 1.00 93.50 191 ARG A CA 1
ATOM 1470 C C . ARG A 1 191 ? 31.161 19.240 -25.328 1.00 93.50 191 ARG A C 1
ATOM 1472 O O . ARG A 1 191 ? 32.177 18.638 -24.993 1.00 93.50 191 ARG A O 1
ATOM 1479 N N . TYR A 1 192 ? 31.152 20.241 -26.194 1.00 89.94 192 TYR A N 1
ATOM 1480 C CA . TYR A 1 192 ? 32.362 20.769 -26.824 1.00 89.94 192 TYR A CA 1
ATOM 1481 C C . TYR A 1 192 ? 33.014 21.860 -25.965 1.00 89.94 192 TYR A C 1
ATOM 1483 O O . TYR A 1 192 ? 32.445 22.315 -24.969 1.00 89.94 192 TYR A O 1
ATOM 1491 N N . SER A 1 193 ? 34.217 22.286 -26.352 1.00 89.56 193 SER A N 1
ATOM 1492 C CA . SER A 1 193 ? 34.992 23.336 -25.672 1.00 89.56 193 SER A CA 1
ATOM 1493 C C . SER A 1 193 ? 34.301 24.704 -25.622 1.00 89.56 193 SER A C 1
ATOM 1495 O O . SER A 1 193 ? 34.565 25.485 -24.715 1.00 89.56 193 SER A O 1
ATOM 1497 N N . ASP A 1 194 ? 33.372 24.976 -26.539 1.00 90.12 194 ASP A N 1
ATOM 1498 C CA . ASP A 1 194 ? 32.505 26.162 -26.518 1.00 90.12 194 ASP A CA 1
ATOM 1499 C C . ASP A 1 194 ? 31.267 25.995 -25.616 1.00 90.12 194 ASP A C 1
ATOM 1501 O O . ASP A 1 194 ? 30.319 26.773 -25.698 1.00 90.12 194 ASP A O 1
ATOM 1505 N N . PHE A 1 195 ? 31.260 24.956 -24.776 1.00 87.25 195 PHE A N 1
ATOM 1506 C CA . PHE A 1 195 ? 30.179 24.561 -23.873 1.00 87.25 195 PHE A CA 1
ATOM 1507 C C . PHE A 1 195 ? 28.871 24.143 -24.556 1.00 87.25 195 PHE A C 1
ATOM 1509 O O . PHE A 1 195 ? 27.920 23.767 -23.862 1.00 87.25 195 PHE A O 1
ATOM 1516 N N . SER A 1 196 ? 28.817 24.116 -25.892 1.00 89.88 196 SER A N 1
ATOM 1517 C CA . SER A 1 196 ? 27.648 23.619 -26.611 1.00 89.88 196 SER A CA 1
ATOM 1518 C C . SER A 1 196 ? 27.469 22.119 -26.378 1.00 89.88 196 SER A C 1
ATOM 1520 O O . SER A 1 196 ? 28.431 21.347 -26.370 1.00 89.88 196 SER A O 1
ATOM 1522 N N . ILE A 1 197 ? 26.219 21.697 -26.172 1.00 90.19 197 ILE A N 1
ATOM 1523 C CA . ILE A 1 197 ? 25.860 20.288 -25.993 1.00 90.19 197 ILE A CA 1
ATOM 1524 C C . ILE A 1 197 ? 25.214 19.787 -27.277 1.00 90.19 197 ILE A C 1
ATOM 1526 O O . ILE A 1 197 ? 24.269 20.389 -27.792 1.00 90.19 197 ILE A O 1
ATOM 1530 N N . ARG A 1 198 ? 25.698 18.654 -27.779 1.00 90.06 198 ARG A N 1
ATOM 1531 C CA . ARG A 1 198 ? 25.100 17.952 -28.915 1.00 90.06 198 ARG A CA 1
ATOM 1532 C C . ARG A 1 198 ? 24.834 16.506 -28.546 1.00 90.06 198 ARG A C 1
ATOM 1534 O O . ARG A 1 198 ? 25.499 15.932 -27.692 1.00 90.06 198 ARG A O 1
ATOM 1541 N N . SER A 1 199 ? 23.839 15.933 -29.207 1.00 92.25 199 SER A N 1
ATOM 1542 C CA . SER A 1 199 ? 23.527 14.512 -29.107 1.00 92.25 199 SER A CA 1
ATOM 1543 C C . SER A 1 199 ? 23.797 13.853 -30.455 1.00 92.25 199 SER A C 1
ATOM 1545 O O . SER A 1 199 ? 23.552 14.460 -31.505 1.00 92.25 199 SER A O 1
ATOM 1547 N N . ARG A 1 200 ? 24.301 12.625 -30.429 1.00 93.75 200 ARG A N 1
ATOM 1548 C CA . ARG A 1 200 ? 24.373 11.729 -31.581 1.00 93.75 200 ARG A CA 1
ATOM 1549 C C . ARG A 1 200 ? 23.674 10.439 -31.223 1.00 93.75 200 ARG A C 1
ATOM 1551 O O . ARG A 1 200 ? 23.922 9.900 -30.153 1.00 93.75 200 ARG A O 1
ATOM 1558 N N . SER A 1 201 ? 22.812 9.976 -32.113 1.00 94.69 201 SER A N 1
ATOM 1559 C CA . SER A 1 201 ? 22.020 8.773 -31.896 1.00 94.69 201 SER A CA 1
ATOM 1560 C C . SER A 1 201 ? 22.246 7.780 -33.024 1.00 94.69 201 SER A C 1
ATOM 1562 O O . SER A 1 201 ? 22.445 8.167 -34.179 1.00 94.69 201 SER A O 1
ATOM 1564 N N . THR A 1 202 ? 22.193 6.502 -32.686 1.00 94.81 202 THR A N 1
ATOM 1565 C CA . THR A 1 202 ? 22.115 5.393 -33.632 1.00 94.81 202 THR A CA 1
ATOM 1566 C C . THR A 1 202 ? 20.971 4.499 -33.202 1.00 94.81 202 THR A C 1
ATOM 1568 O O . THR A 1 202 ? 20.884 4.138 -32.031 1.00 94.81 202 THR A O 1
ATOM 1571 N N . SER A 1 203 ? 20.115 4.139 -34.156 1.00 92.94 203 SER A N 1
ATOM 1572 C CA . SER A 1 203 ? 19.081 3.126 -33.970 1.00 92.94 203 SER A CA 1
ATOM 1573 C C . SER A 1 203 ? 19.510 1.824 -34.635 1.00 92.94 203 SER A C 1
ATOM 1575 O O . SER A 1 203 ? 19.981 1.843 -35.772 1.00 92.94 203 SER A O 1
ATOM 1577 N N . ILE A 1 204 ? 19.329 0.704 -33.943 1.00 87.69 204 ILE A N 1
ATOM 1578 C CA . ILE A 1 204 ? 19.512 -0.637 -34.489 1.00 87.69 204 ILE A CA 1
ATOM 1579 C C . ILE A 1 204 ? 18.161 -1.256 -34.886 1.00 87.69 204 ILE A C 1
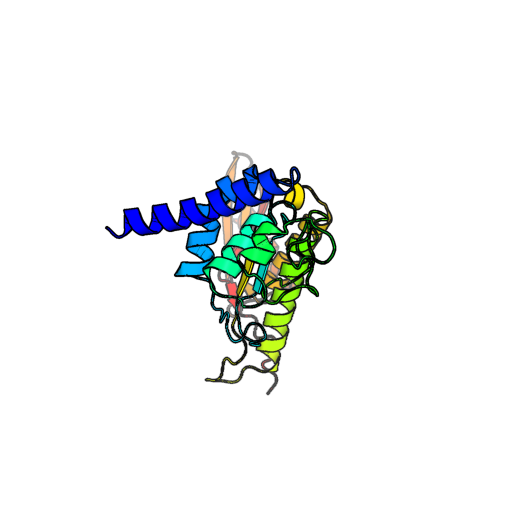ATOM 1581 O O . ILE A 1 204 ? 17.121 -0.915 -34.309 1.00 87.69 204 ILE A O 1
ATOM 1585 N N . PRO A 1 205 ? 18.143 -2.145 -35.899 1.00 83.44 205 PRO A N 1
ATOM 1586 C CA . PRO A 1 205 ? 16.900 -2.711 -36.418 1.00 83.44 205 PRO A CA 1
ATOM 1587 C C . PRO A 1 205 ? 16.121 -3.527 -35.385 1.00 83.44 205 PRO A C 1
ATOM 1589 O O . PRO A 1 205 ? 14.899 -3.416 -35.352 1.00 83.44 205 PRO A O 1
ATOM 1592 N N . VAL A 1 206 ? 16.828 -4.283 -34.543 1.00 80.25 206 VAL A N 1
ATOM 1593 C CA . VAL A 1 206 ? 16.293 -5.066 -33.421 1.00 80.25 206 VAL A CA 1
ATOM 1594 C C . VAL A 1 206 ? 16.878 -4.471 -32.152 1.00 80.25 206 VAL A C 1
ATOM 1596 O O . VAL A 1 206 ? 18.094 -4.289 -32.101 1.00 80.25 206 VAL A O 1
ATOM 1599 N N . GLY A 1 207 ? 16.039 -4.119 -31.176 1.00 78.19 207 GLY A N 1
ATOM 1600 C CA . GLY A 1 207 ? 16.523 -3.585 -29.906 1.00 78.19 207 GLY A CA 1
ATOM 1601 C C . GLY A 1 207 ? 17.469 -4.556 -29.200 1.00 78.19 207 GLY A C 1
ATOM 1602 O O . GLY A 1 207 ? 17.395 -5.766 -29.393 1.00 78.19 207 GLY A O 1
ATOM 1603 N N . THR A 1 208 ? 18.332 -4.020 -28.344 1.00 71.06 208 THR A N 1
ATOM 1604 C CA . THR A 1 208 ? 19.238 -4.817 -27.518 1.00 71.06 208 THR A CA 1
ATOM 1605 C C . THR A 1 208 ? 19.204 -4.350 -26.068 1.00 71.06 208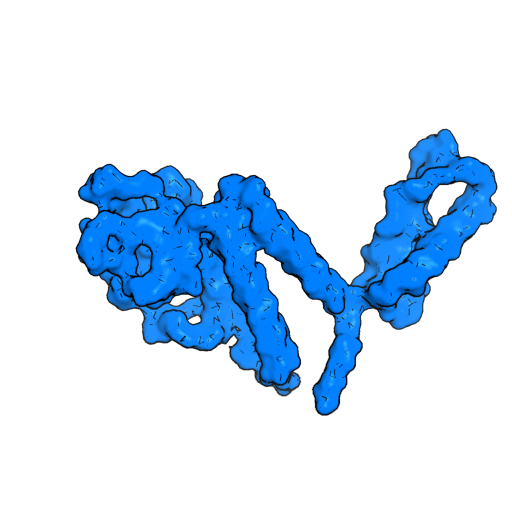 THR A C 1
ATOM 1607 O O . THR A 1 208 ? 19.162 -3.150 -25.801 1.00 71.06 208 THR A O 1
ATOM 1610 N N . ASP A 1 209 ? 19.224 -5.287 -25.133 1.00 73.75 209 ASP A N 1
ATOM 1611 C CA . ASP A 1 209 ? 19.537 -5.067 -23.718 1.00 73.75 209 ASP A CA 1
ATOM 1612 C C . ASP A 1 209 ? 20.998 -5.442 -23.397 1.00 73.75 209 ASP A C 1
ATOM 1614 O O . ASP A 1 209 ? 21.488 -5.130 -22.313 1.00 73.75 209 ASP A O 1
ATOM 1618 N N . ASP A 1 210 ? 21.723 -6.037 -24.359 1.00 76.31 210 ASP A N 1
ATOM 1619 C CA . ASP A 1 210 ? 23.153 -6.333 -24.237 1.00 76.31 210 ASP A CA 1
ATOM 1620 C C . ASP A 1 210 ? 23.997 -5.060 -24.040 1.00 76.31 210 ASP A C 1
ATOM 1622 O O . ASP A 1 210 ? 24.067 -4.170 -24.899 1.00 76.31 210 ASP A O 1
ATOM 1626 N N . ALA A 1 211 ? 24.666 -4.998 -22.890 1.00 72.94 211 ALA A N 1
ATOM 1627 C CA . ALA A 1 211 ? 25.451 -3.857 -22.451 1.00 72.94 211 ALA A CA 1
ATOM 1628 C C . ALA A 1 211 ? 26.693 -3.618 -23.323 1.00 72.94 211 ALA A C 1
ATOM 1630 O O . ALA A 1 211 ? 27.045 -2.458 -23.560 1.00 72.94 211 ALA A O 1
ATOM 1631 N N . GLU A 1 212 ? 27.339 -4.677 -23.826 1.00 76.25 212 GLU A N 1
ATOM 1632 C CA . GLU A 1 212 ? 28.510 -4.544 -24.702 1.00 76.25 212 GLU A CA 1
ATOM 1633 C C . GLU A 1 212 ? 28.098 -3.924 -26.033 1.00 76.25 212 GLU A C 1
ATOM 1635 O O . GLU A 1 212 ? 28.669 -2.915 -26.464 1.00 76.25 212 GLU A O 1
ATOM 1640 N N . ARG A 1 213 ? 27.009 -4.430 -26.622 1.00 82.50 213 ARG A N 1
ATOM 1641 C CA . ARG A 1 213 ? 26.449 -3.860 -27.843 1.00 82.50 213 ARG A CA 1
ATOM 1642 C C . ARG A 1 213 ? 26.033 -2.398 -27.682 1.00 82.50 213 ARG A C 1
ATOM 1644 O O . ARG A 1 213 ? 26.268 -1.588 -28.580 1.00 82.50 213 ARG A O 1
ATOM 1651 N N . ILE A 1 214 ? 25.437 -2.028 -26.550 1.00 86.19 214 ILE A N 1
ATOM 1652 C CA . ILE A 1 214 ? 25.080 -0.634 -26.248 1.00 86.19 214 ILE A CA 1
ATOM 1653 C C . ILE A 1 214 ? 26.328 0.255 -26.175 1.00 86.19 214 ILE A C 1
ATOM 1655 O O . ILE A 1 214 ? 26.322 1.362 -26.723 1.00 86.19 214 ILE A O 1
ATOM 1659 N N . ALA A 1 215 ? 27.398 -0.214 -25.529 1.00 85.62 215 ALA A N 1
ATOM 1660 C CA . ALA A 1 215 ? 28.649 0.527 -25.410 1.00 85.62 215 ALA A CA 1
ATOM 1661 C C . ALA A 1 215 ? 29.318 0.747 -26.778 1.00 85.62 215 ALA A C 1
ATOM 1663 O O . ALA A 1 215 ? 29.710 1.874 -27.082 1.00 85.62 215 ALA A O 1
ATOM 1664 N N . GLU A 1 216 ? 29.367 -0.275 -27.639 1.00 92.56 216 GLU A N 1
ATOM 1665 C CA . GLU A 1 216 ? 29.864 -0.150 -29.018 1.00 92.56 216 GLU A CA 1
ATOM 1666 C C . GLU A 1 216 ? 29.108 0.930 -29.804 1.00 92.56 216 GLU A C 1
ATOM 1668 O O . GLU A 1 216 ? 29.712 1.807 -30.428 1.00 92.56 216 GLU A O 1
ATOM 1673 N N . LEU A 1 217 ? 27.772 0.906 -29.748 1.00 93.25 217 LEU A N 1
ATOM 1674 C CA . LEU A 1 217 ? 26.920 1.876 -30.441 1.00 93.25 217 LEU A CA 1
ATOM 1675 C C . LEU A 1 217 ? 27.108 3.298 -29.891 1.00 93.25 217 LEU A C 1
ATOM 1677 O O . LEU A 1 217 ? 27.085 4.268 -30.657 1.00 93.25 217 LEU A O 1
ATOM 1681 N N . ALA A 1 218 ? 27.315 3.432 -28.578 1.00 92.69 218 ALA A N 1
ATOM 1682 C CA . ALA A 1 218 ? 27.592 4.709 -27.930 1.00 92.69 218 ALA A CA 1
ATOM 1683 C C . ALA A 1 218 ? 28.964 5.275 -28.333 1.00 92.69 218 ALA A C 1
ATOM 1685 O O . ALA A 1 218 ? 29.058 6.471 -28.629 1.00 92.69 218 ALA A O 1
ATOM 1686 N N . CYS A 1 219 ? 29.999 4.431 -28.395 1.00 93.94 219 CYS A N 1
ATOM 1687 C CA . CYS A 1 219 ? 31.333 4.799 -28.870 1.00 93.94 219 CYS A CA 1
ATOM 1688 C C . CYS A 1 219 ? 31.305 5.206 -30.347 1.00 93.94 219 CYS A C 1
ATOM 1690 O O . CYS A 1 219 ? 31.782 6.284 -30.678 1.00 93.94 219 CYS A O 1
ATOM 1692 N N . GLY A 1 220 ? 30.611 4.467 -31.218 1.00 94.31 220 GLY A N 1
ATOM 1693 C CA . GLY A 1 220 ? 30.436 4.890 -32.613 1.00 94.31 220 GLY A CA 1
ATOM 1694 C C . GLY A 1 220 ? 29.688 6.227 -32.754 1.00 94.31 220 GLY A C 1
ATOM 1695 O O . GLY A 1 220 ? 29.949 7.016 -33.662 1.00 94.31 220 GLY A O 1
ATOM 1696 N N . CYS A 1 221 ? 28.761 6.544 -31.843 1.00 94.69 221 CYS A N 1
ATOM 1697 C CA . CYS A 1 221 ? 28.144 7.874 -31.789 1.00 94.69 221 CYS A CA 1
ATOM 1698 C C . CYS A 1 221 ? 29.108 8.964 -31.297 1.00 94.69 221 CYS A C 1
ATOM 1700 O O . CYS A 1 221 ? 28.965 10.115 -31.713 1.00 94.69 221 CYS A O 1
ATOM 1702 N N . LEU A 1 222 ? 30.059 8.616 -30.428 1.00 91.50 222 LEU A N 1
ATOM 1703 C CA . LEU A 1 222 ? 31.114 9.508 -29.954 1.00 91.50 222 LEU A CA 1
ATOM 1704 C C . LEU A 1 222 ? 32.127 9.812 -31.063 1.00 91.50 222 LEU A C 1
ATOM 1706 O O . LEU A 1 222 ? 32.428 10.982 -31.279 1.00 91.50 222 LEU A O 1
ATOM 1710 N N . ASP A 1 223 ? 32.573 8.796 -31.801 1.00 93.19 223 ASP A N 1
ATOM 1711 C CA . ASP A 1 223 ? 33.508 8.946 -32.923 1.00 93.19 223 ASP A CA 1
ATOM 1712 C C . ASP A 1 223 ? 32.915 9.845 -34.008 1.00 93.19 223 ASP A C 1
ATOM 1714 O O . ASP A 1 223 ? 33.525 10.834 -34.399 1.00 93.19 223 ASP A O 1
ATOM 1718 N N . ARG A 1 224 ? 31.646 9.630 -34.381 1.00 92.19 224 ARG A N 1
ATOM 1719 C CA . ARG A 1 224 ? 30.946 10.545 -35.302 1.00 92.19 224 ARG A CA 1
ATOM 1720 C C . ARG A 1 224 ? 30.855 11.976 -34.769 1.00 92.19 224 ARG A C 1
ATOM 1722 O O . ARG A 1 224 ? 30.884 12.926 -35.542 1.00 92.19 224 ARG A O 1
ATOM 1729 N N . ALA A 1 225 ? 30.722 12.154 -33.454 1.00 89.69 225 ALA A N 1
ATOM 1730 C CA . ALA A 1 225 ? 30.715 13.487 -32.858 1.00 89.69 225 ALA A CA 1
ATOM 1731 C C . ALA A 1 225 ? 32.099 14.164 -32.914 1.00 89.69 225 ALA A C 1
ATOM 1733 O O . ALA A 1 225 ? 32.152 15.394 -33.007 1.00 89.69 225 ALA A O 1
ATOM 1734 N N . LEU A 1 226 ? 33.185 13.385 -32.851 1.00 87.31 226 LEU A N 1
ATOM 1735 C CA . LEU A 1 226 ? 34.557 13.850 -33.075 1.00 87.31 226 LEU A CA 1
ATOM 1736 C C . LEU A 1 226 ? 34.794 14.185 -34.552 1.00 87.31 226 LEU A C 1
ATOM 1738 O O . LEU A 1 226 ? 35.379 15.224 -34.834 1.00 87.31 226 LEU A O 1
ATOM 1742 N N . ASP A 1 227 ? 34.297 13.369 -35.481 1.00 89.50 227 ASP A N 1
ATOM 1743 C CA . ASP A 1 227 ? 34.450 13.599 -36.923 1.00 89.50 227 ASP A CA 1
ATOM 1744 C C . ASP A 1 227 ? 33.695 14.849 -37.394 1.00 89.50 227 ASP A C 1
ATOM 1746 O O . ASP A 1 227 ? 34.248 15.684 -38.111 1.00 89.50 227 ASP A O 1
ATOM 1750 N N . ASP A 1 228 ? 32.444 15.023 -36.946 1.00 85.69 228 ASP A N 1
ATOM 1751 C CA . ASP A 1 228 ? 31.615 16.187 -37.292 1.00 85.69 228 ASP A CA 1
ATOM 1752 C C . ASP A 1 228 ? 32.233 17.504 -36.803 1.00 85.69 228 ASP A C 1
ATOM 1754 O O . ASP A 1 228 ? 32.028 18.569 -37.394 1.00 85.69 228 ASP A O 1
ATOM 1758 N N . ARG A 1 229 ? 32.943 17.450 -35.672 1.00 87.62 229 ARG A N 1
ATOM 1759 C CA . ARG A 1 229 ? 33.631 18.603 -35.099 1.00 87.62 229 ARG A CA 1
ATOM 1760 C C . ARG A 1 229 ? 34.892 18.157 -34.360 1.00 87.62 229 ARG A C 1
ATOM 1762 O O . ARG A 1 229 ? 34.836 17.930 -33.146 1.00 87.62 229 ARG A O 1
ATOM 1769 N N . PRO A 1 230 ? 36.033 18.118 -35.068 1.00 83.94 230 PRO A N 1
ATOM 1770 C CA . PRO A 1 230 ? 37.300 17.725 -34.476 1.00 83.94 230 PRO A CA 1
ATOM 1771 C C . PRO A 1 230 ? 37.707 18.672 -33.349 1.00 83.94 230 PRO A C 1
ATOM 1773 O O . PRO A 1 230 ? 37.598 19.895 -33.468 1.00 83.94 230 PRO A O 1
ATOM 1776 N N . GLY A 1 231 ? 38.191 18.106 -32.246 1.00 84.81 231 GLY A N 1
ATOM 1777 C CA . GLY A 1 231 ? 38.682 18.863 -31.099 1.00 84.81 231 GLY A CA 1
ATOM 1778 C C . GLY A 1 231 ? 38.271 18.260 -29.761 1.00 84.81 231 GLY A C 1
ATOM 1779 O O . GLY A 1 231 ? 37.677 17.187 -29.685 1.00 84.81 231 GLY A O 1
ATOM 1780 N N . ALA A 1 232 ? 38.605 18.967 -28.681 1.00 83.31 232 ALA A N 1
ATOM 1781 C CA . ALA A 1 232 ? 38.285 18.520 -27.334 1.00 83.31 232 ALA A CA 1
ATOM 1782 C C . ALA A 1 232 ? 36.765 18.507 -27.106 1.00 83.31 232 ALA A C 1
ATOM 1784 O O . ALA A 1 232 ? 36.090 19.538 -27.206 1.00 83.31 232 ALA A O 1
ATOM 1785 N N . LEU A 1 233 ? 36.247 17.340 -26.738 1.00 88.38 233 LEU A N 1
ATOM 1786 C CA . LEU A 1 233 ? 34.884 17.162 -26.264 1.00 88.38 233 LEU A CA 1
ATOM 1787 C C . LEU A 1 233 ? 34.866 16.350 -24.971 1.00 88.38 233 LEU A C 1
ATOM 1789 O O . LEU A 1 233 ? 35.813 15.644 -24.632 1.00 88.38 233 LEU A O 1
ATOM 1793 N N . ARG A 1 234 ? 33.763 16.463 -24.237 1.00 87.81 234 ARG A N 1
ATOM 1794 C CA . ARG A 1 234 ? 33.486 15.712 -23.016 1.00 87.81 234 ARG A CA 1
ATOM 1795 C C . ARG A 1 234 ? 32.210 14.909 -23.207 1.00 87.81 234 ARG A C 1
ATOM 1797 O O . ARG A 1 234 ? 31.171 15.485 -23.530 1.00 87.81 234 ARG A O 1
ATOM 1804 N N . LEU A 1 235 ? 32.261 13.608 -22.935 1.00 87.44 235 LEU A N 1
ATOM 1805 C CA . LEU A 1 235 ? 31.056 12.794 -22.800 1.00 87.44 235 LEU A CA 1
ATOM 1806 C C . LEU A 1 235 ? 30.225 13.309 -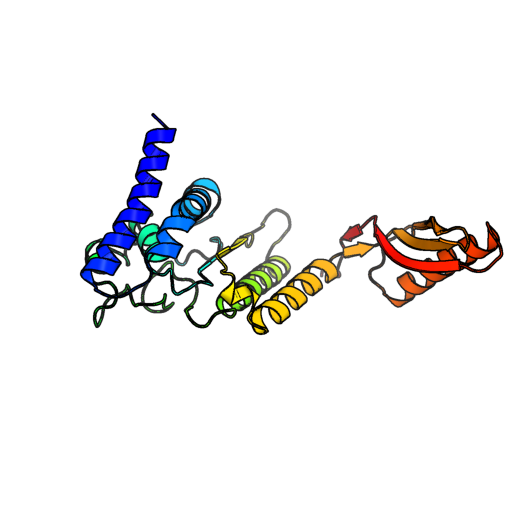21.614 1.00 87.44 235 LEU A C 1
ATOM 1808 O O . LEU A 1 235 ? 30.714 13.408 -20.489 1.00 87.44 235 LEU A O 1
ATOM 1812 N N . VAL A 1 236 ? 28.974 13.673 -21.881 1.00 90.19 236 VAL A N 1
ATOM 1813 C CA . VAL A 1 236 ? 28.000 14.134 -20.879 1.00 90.19 236 VAL A CA 1
ATOM 1814 C C . VAL A 1 236 ? 27.153 12.966 -20.385 1.00 90.19 236 VAL A C 1
ATOM 1816 O O . VAL A 1 236 ? 26.830 12.911 -19.204 1.00 90.19 236 VAL A O 1
ATOM 1819 N N . GLY A 1 237 ? 26.803 12.032 -21.271 1.00 81.06 237 GLY A N 1
ATOM 1820 C CA . GLY A 1 237 ? 26.096 10.811 -20.897 1.00 81.06 237 GLY A CA 1
ATOM 1821 C C . GLY A 1 237 ? 25.641 9.991 -22.099 1.00 81.06 237 GLY A C 1
ATOM 1822 O O . GLY A 1 237 ? 25.595 10.497 -23.222 1.00 81.06 237 GLY A O 1
ATOM 1823 N N . VAL A 1 238 ? 25.283 8.736 -21.839 1.00 86.19 238 VAL A N 1
ATOM 1824 C CA . VAL A 1 238 ? 24.652 7.828 -22.803 1.00 86.19 238 VAL A CA 1
ATOM 1825 C C . VAL A 1 238 ? 23.191 7.647 -22.392 1.00 86.19 238 VAL A C 1
ATOM 1827 O O . VAL A 1 238 ? 22.899 7.410 -21.224 1.00 86.19 238 VAL A O 1
ATOM 1830 N N . GLY A 1 239 ? 22.268 7.829 -23.332 1.00 83.62 239 GLY A N 1
ATOM 1831 C CA . GLY A 1 239 ? 20.833 7.640 -23.144 1.00 83.62 239 GLY A CA 1
ATOM 1832 C C . GLY A 1 239 ? 20.305 6.540 -24.054 1.00 83.62 239 GLY A C 1
ATOM 1833 O O . GLY A 1 239 ? 20.752 6.416 -25.193 1.00 83.62 239 GLY A O 1
ATOM 1834 N N . LEU A 1 240 ? 19.336 5.779 -23.558 1.00 82.50 240 LEU A N 1
ATOM 1835 C CA . LEU A 1 240 ? 18.636 4.738 -24.305 1.00 82.50 240 LEU A CA 1
ATOM 1836 C C . LEU A 1 240 ? 17.219 5.215 -24.629 1.00 82.50 240 LEU A C 1
ATOM 1838 O O . LEU A 1 240 ? 16.563 5.843 -23.798 1.00 82.50 240 LEU A O 1
ATOM 1842 N N . SER A 1 241 ? 16.764 4.967 -25.851 1.00 79.44 241 SER A N 1
ATOM 1843 C CA . SER A 1 241 ? 15.406 5.273 -26.303 1.00 79.44 241 SER A CA 1
ATOM 1844 C C . SER A 1 241 ? 14.962 4.281 -27.377 1.00 79.44 241 SER A C 1
ATOM 1846 O O . SER A 1 241 ? 15.731 3.416 -27.792 1.00 79.44 241 SER A O 1
ATOM 1848 N N . GLY A 1 242 ? 13.704 4.361 -27.817 1.00 72.44 242 GLY A N 1
ATOM 1849 C CA . GLY A 1 242 ? 13.135 3.311 -28.670 1.00 72.44 242 GLY A CA 1
ATOM 1850 C C . GLY A 1 242 ? 13.156 1.962 -27.953 1.00 72.44 242 GLY A C 1
ATOM 1851 O O . GLY A 1 242 ? 13.622 0.980 -28.520 1.00 72.44 242 GLY A O 1
ATOM 1852 N N . LEU A 1 243 ? 12.763 1.969 -26.680 1.00 75.06 243 LEU A N 1
ATOM 1853 C CA . LEU A 1 243 ? 12.666 0.777 -25.853 1.00 75.06 243 LEU A CA 1
ATOM 1854 C C . LEU A 1 243 ? 11.545 -0.103 -26.426 1.00 75.06 243 LEU A C 1
ATOM 1856 O O . LEU A 1 243 ? 10.441 0.380 -26.678 1.00 75.06 243 LEU A O 1
ATOM 1860 N N . GLU A 1 244 ? 11.851 -1.365 -26.682 1.00 66.31 244 GLU A N 1
ATOM 1861 C CA . GLU A 1 244 ? 10.915 -2.414 -27.073 1.00 66.31 244 GLU A CA 1
ATOM 1862 C C . GLU A 1 244 ? 10.990 -3.521 -26.023 1.00 66.31 244 GLU A C 1
ATOM 1864 O O . GLU A 1 244 ? 11.976 -3.638 -25.304 1.00 66.31 244 GLU A O 1
ATOM 1869 N N . SER A 1 245 ? 9.961 -4.348 -25.890 1.00 57.16 245 SER A N 1
ATOM 1870 C CA . SER A 1 245 ? 10.020 -5.462 -24.943 1.00 57.16 245 SER A CA 1
ATOM 1871 C C . SER A 1 245 ? 11.036 -6.503 -25.417 1.00 57.16 245 SER A C 1
ATOM 1873 O O . SER A 1 245 ? 10.948 -6.978 -26.552 1.00 57.16 245 SER A O 1
ATOM 1875 N N . HIS A 1 246 ? 11.976 -6.895 -24.552 1.00 54.62 246 HIS A N 1
ATOM 1876 C CA . HIS A 1 246 ? 12.766 -8.100 -24.788 1.00 54.62 246 HIS A CA 1
ATOM 1877 C C . HIS A 1 246 ? 11.786 -9.277 -24.708 1.00 54.62 246 HIS A C 1
ATOM 1879 O O . HIS A 1 246 ? 11.203 -9.529 -23.651 1.00 54.62 246 HIS A O 1
ATOM 1885 N N . GLN A 1 247 ? 11.576 -10.016 -25.805 1.00 48.31 247 GLN A N 1
ATOM 1886 C CA . GLN A 1 247 ? 11.054 -11.374 -25.668 1.00 48.31 247 GLN A CA 1
ATOM 1887 C C . GLN A 1 247 ? 12.152 -12.181 -24.983 1.00 48.31 247 GLN A C 1
ATOM 1889 O O . GLN A 1 247 ? 12.976 -12.817 -25.637 1.00 48.31 247 GLN A O 1
ATOM 1894 N N . GLN A 1 248 ? 12.163 -12.176 -23.647 1.00 38.16 248 GLN A N 1
ATOM 1895 C CA . GLN A 1 248 ? 12.702 -13.322 -22.938 1.00 38.16 248 GLN A CA 1
ATOM 1896 C C . GLN A 1 248 ? 11.904 -14.476 -23.510 1.00 38.16 248 GLN A C 1
ATOM 1898 O O . GLN A 1 248 ? 10.680 -14.425 -23.396 1.00 38.16 248 GLN A O 1
ATOM 1903 N N . LEU A 1 249 ? 12.586 -15.357 -24.258 1.00 34.69 249 LEU A N 1
ATOM 1904 C CA . LEU A 1 249 ? 12.024 -16.495 -24.980 1.00 34.69 249 LEU A CA 1
ATOM 1905 C C . LEU A 1 249 ? 10.631 -16.794 -24.448 1.00 34.69 249 LEU A C 1
ATOM 1907 O O . LEU A 1 249 ? 10.501 -17.266 -23.316 1.00 34.69 249 LEU A O 1
ATOM 1911 N N . ALA A 1 250 ? 9.602 -16.461 -25.232 1.00 34.69 250 ALA A N 1
ATOM 1912 C CA . ALA A 1 250 ? 8.328 -17.115 -25.042 1.00 34.69 250 ALA A CA 1
ATOM 1913 C C . ALA A 1 250 ? 8.673 -18.605 -25.055 1.00 34.69 250 ALA A C 1
ATOM 1915 O O . ALA A 1 250 ? 9.088 -19.137 -26.087 1.00 34.69 250 ALA A O 1
ATOM 1916 N N . LEU A 1 251 ? 8.654 -19.236 -23.883 1.00 27.23 251 LEU A N 1
ATOM 1917 C CA . LEU A 1 251 ? 8.776 -20.675 -23.811 1.00 27.23 251 LEU A CA 1
ATOM 1918 C C . LEU A 1 251 ? 7.518 -21.190 -24.503 1.00 27.2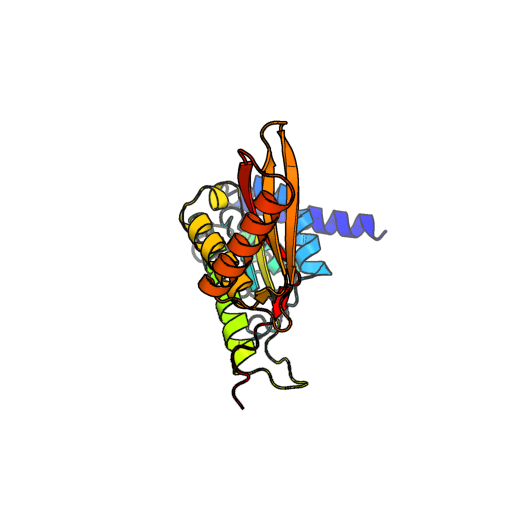3 251 LEU A C 1
ATOM 1920 O O . LEU A 1 251 ? 6.404 -20.968 -24.024 1.00 27.23 251 LEU A O 1
ATOM 1924 N N . VAL A 1 252 ? 7.743 -21.750 -25.691 1.00 34.19 252 VAL A N 1
ATOM 1925 C CA . VAL A 1 252 ? 6.805 -22.586 -26.444 1.00 34.19 252 VAL A CA 1
ATOM 1926 C C . VAL A 1 252 ? 6.202 -23.635 -25.517 1.00 34.19 252 VAL A C 1
ATOM 1928 O O . VAL A 1 252 ? 6.973 -24.224 -24.724 1.00 34.19 252 VAL A O 1
#

Nearest PDB structures (foldseek):
  5nd6-assembly1_A  TM=9.774E-01  e=1.065E-17  Chlamydomonas reinhardtii
  1itz-assembly2_C-2  TM=9.985E-01  e=4.759E-17  Zea mays
  8r3r-assembly1_B  TM=9.891E-01  e=2.007E-17  Streptococcus pneumoniae
  4c7v-assembly1_A  TM=9.906E-01  e=1.689E-16  Ligilactobacillus salivarius UCC118
  8r3p-assembly1_A  TM=9.896E-01  e=2.126E-16  Enterococcus faecium

Sequence (252 aa):
MREQLEQLCINSIRMLSVDAVEKAKSGHPGAPMGLAPAAYVLWTRFLKYNPKSPSWFDRDRFVLSAGHASMLLYSMLYLTGYDDISLDQIKQFRQWGSRTPGHPERELAAGIETTTGPLGQGFANGVGMAIAEAHLAARYNRRGFDIINHFTYAIVSDGDLMEGVAAEAASLAGHLQRNGEIARTVTTKVRYSDFSIRSRSTSIPVGTDDAERIAELACGCLDRALDDRPGALRLVGVGLSGLESHQQLALV

Secondary structure (DSSP, 8-state):
-HHHHHHHHHHHHHHHHHHHHHHHT-S--HHHHHHHHHHHHIIIII----TT-TT-TTSPEEEESSGGGHHHHHHHHHHHT-TTS-HHHHTTTT-TT-SS-SS--TTTSTT--S---STTHHHHHHHHHHHHHHHHHHHH-BTTB------EEEE--HHHHHSHHHHHHHHHHHHHHHTTEEEEEEEEEEEETT--EEEEEEEEEEEE--HHHHHHHHHHHHHHHHHHS-S-EEEEEEEEEEEEE-------